Protein AF-A0A061QJ86-F1 (afdb_monomer)

Radius of gyration: 47.18 Å; Cα contacts (8 Å, |Δi|>4): 18; chains: 1; bounding box: 108×108×137 Å

Structure (mmCIF, N/CA/C/O backbone):
data_AF-A0A061QJ86-F1
#
_entry.id   AF-A0A061QJ86-F1
#
loop_
_atom_site.group_PDB
_atom_site.id
_atom_site.type_symbol
_atom_site.label_atom_id
_atom_site.label_alt_id
_atom_site.label_comp_id
_atom_site.label_asym_id
_atom_site.label_entity_id
_atom_site.label_seq_id
_atom_site.pdbx_PDB_ins_code
_atom_site.Cartn_x
_atom_site.Cartn_y
_atom_site.Cartn_z
_atom_site.occupancy
_atom_site.B_iso_or_equiv
_atom_site.auth_seq_id
_atom_site.auth_comp_id
_atom_site.auth_asym_id
_atom_site.auth_atom_id
_atom_site.pdbx_PDB_model_num
ATOM 1 N N . MET A 1 1 ? 2.448 84.194 -83.079 1.00 37.06 1 MET A N 1
ATOM 2 C CA . MET A 1 1 ? 1.578 83.258 -83.815 1.00 37.06 1 MET A CA 1
ATOM 3 C C . MET A 1 1 ? 1.872 81.895 -83.234 1.00 37.06 1 MET A C 1
ATOM 5 O O . MET A 1 1 ? 3.039 81.557 -83.161 1.00 37.06 1 MET A O 1
ATOM 9 N N . GLU A 1 2 ? 0.964 81.091 -82.730 1.00 41.31 2 GLU A N 1
ATOM 10 C CA . GLU A 1 2 ? -0.441 81.197 -82.358 1.00 41.31 2 GLU A CA 1
ATOM 11 C C . GLU A 1 2 ? -0.631 79.982 -81.444 1.00 41.31 2 GLU A C 1
ATOM 13 O O . GLU A 1 2 ? -0.002 78.945 -81.664 1.00 41.31 2 GLU A O 1
ATOM 18 N N . GLY A 1 3 ? -1.413 80.125 -80.378 1.00 38.84 3 GLY A N 1
ATOM 19 C CA . GLY A 1 3 ? -1.740 78.985 -79.534 1.00 38.84 3 GLY A CA 1
ATOM 20 C C . GLY A 1 3 ? -2.566 77.964 -80.309 1.00 38.84 3 GLY A C 1
ATOM 21 O O . GLY A 1 3 ? -3.407 78.336 -81.119 1.00 38.84 3 GLY A O 1
ATOM 22 N N . THR A 1 4 ? -2.355 76.686 -80.016 1.00 44.81 4 THR A N 1
ATOM 23 C CA . THR A 1 4 ? -3.389 75.661 -80.167 1.00 44.81 4 THR A CA 1
ATOM 24 C C . THR A 1 4 ? -3.323 74.726 -78.966 1.00 44.81 4 THR A C 1
ATOM 26 O O . THR A 1 4 ? -2.279 74.167 -78.632 1.00 44.81 4 THR A O 1
ATOM 29 N N . GLU A 1 5 ? -4.454 74.659 -78.271 1.00 49.50 5 GLU A N 1
ATOM 30 C CA . GLU A 1 5 ? -4.795 73.670 -77.260 1.00 49.50 5 GLU A CA 1
ATOM 31 C C . GLU A 1 5 ? -4.846 72.277 -77.887 1.00 49.50 5 GLU A C 1
ATOM 33 O O . GLU A 1 5 ? -5.547 72.091 -78.876 1.00 49.50 5 GLU A O 1
ATOM 38 N N . GLU A 1 6 ? -4.246 71.276 -77.244 1.00 50.06 6 GLU A N 1
ATOM 39 C CA . GLU A 1 6 ? -4.743 69.899 -77.329 1.00 50.06 6 GLU A CA 1
ATOM 40 C C . GLU A 1 6 ? -4.696 69.227 -75.948 1.00 50.06 6 GLU A C 1
ATOM 42 O O . GLU A 1 6 ? -3.678 68.724 -75.483 1.00 50.06 6 GLU A O 1
ATOM 47 N N . GLN A 1 7 ? -5.852 69.313 -75.289 1.00 45.84 7 GLN A N 1
ATOM 48 C CA . GLN A 1 7 ? -6.601 68.238 -74.629 1.00 45.84 7 GLN A CA 1
ATOM 49 C C . GLN A 1 7 ? -5.876 67.266 -73.676 1.00 45.84 7 GLN A C 1
ATOM 51 O O . GLN A 1 7 ? -5.072 66.412 -74.049 1.00 45.84 7 GLN A O 1
ATOM 56 N N . GLU A 1 8 ? -6.339 67.318 -72.424 1.00 49.91 8 GLU A N 1
ATOM 57 C CA . GLU A 1 8 ? -6.143 66.334 -71.364 1.00 49.91 8 GLU A CA 1
ATOM 58 C C . GLU A 1 8 ? -6.444 64.886 -71.787 1.00 49.91 8 GLU A C 1
ATOM 60 O O . GLU A 1 8 ? -7.494 64.572 -72.352 1.00 49.91 8 GLU A O 1
ATOM 65 N N . LYS A 1 9 ? -5.598 63.961 -71.321 1.00 44.72 9 LYS A N 1
ATOM 66 C CA . LYS A 1 9 ? -6.036 62.623 -70.900 1.00 44.72 9 LYS A CA 1
ATOM 67 C C . LYS A 1 9 ? -5.440 62.317 -69.521 1.00 44.72 9 LYS A C 1
ATOM 69 O O . LYS A 1 9 ? -4.215 62.313 -69.391 1.00 44.72 9 LYS A O 1
ATOM 74 N N . PRO A 1 10 ? -6.251 62.040 -68.484 1.00 45.41 10 PRO A N 1
ATOM 75 C CA . PRO A 1 10 ? -5.722 61.687 -67.174 1.00 45.41 10 PRO A CA 1
ATOM 76 C C . PRO A 1 10 ? -5.115 60.278 -67.204 1.00 45.41 10 PRO A C 1
ATOM 78 O O . PRO A 1 10 ? -5.769 59.295 -67.552 1.00 45.41 10 PRO A O 1
ATOM 81 N N . VAL A 1 11 ? -3.844 60.173 -66.813 1.00 54.53 11 VAL A N 1
ATOM 82 C CA . VAL A 1 11 ? -3.146 58.895 -66.621 1.00 54.53 11 VAL A CA 1
ATOM 83 C C . VAL A 1 11 ? -3.777 58.158 -65.429 1.00 54.53 11 VAL A C 1
ATOM 85 O O . VAL A 1 11 ? -3.861 58.737 -64.340 1.00 54.53 11 VAL A O 1
ATOM 88 N N . PRO A 1 12 ? -4.200 56.886 -65.564 1.00 45.22 12 PRO A N 1
ATOM 89 C CA . PRO A 1 12 ? -4.768 56.148 -64.446 1.00 45.22 12 PRO A CA 1
ATOM 90 C C . PRO A 1 12 ? -3.675 55.858 -63.413 1.00 45.22 12 PRO A C 1
ATOM 92 O O . PRO A 1 12 ? -2.712 55.130 -63.670 1.00 45.22 12 PRO A O 1
ATOM 95 N N . ARG A 1 13 ? -3.827 56.422 -62.211 1.00 53.94 13 ARG A N 1
ATOM 96 C CA . ARG A 1 13 ? -3.002 56.058 -61.056 1.00 53.94 13 ARG A CA 1
ATOM 97 C C . ARG A 1 13 ? -3.297 54.597 -60.725 1.00 53.94 13 ARG A C 1
ATOM 99 O O . ARG A 1 13 ? -4.396 54.275 -60.285 1.00 53.94 13 ARG A O 1
ATOM 106 N N . LYS A 1 14 ? -2.320 53.714 -60.949 1.00 51.59 14 LYS A N 1
ATOM 107 C CA . LYS A 1 14 ? -2.370 52.317 -60.503 1.00 51.59 14 LYS A CA 1
ATOM 108 C C . LYS A 1 14 ? -2.585 52.326 -58.989 1.00 51.59 14 LYS A C 1
ATOM 110 O O . LYS A 1 14 ? -1.690 52.720 -58.240 1.00 51.59 14 LYS A O 1
ATOM 115 N N . SER A 1 15 ? -3.782 51.960 -58.542 1.00 54.66 15 SER A N 1
ATOM 116 C CA . SER A 1 15 ? -4.071 51.783 -57.126 1.00 54.66 15 SER A CA 1
ATOM 117 C C . SER A 1 15 ? -3.162 50.678 -56.592 1.00 54.66 15 SER A C 1
ATOM 119 O O . SER A 1 15 ? -3.082 49.584 -57.153 1.00 54.66 15 SER A O 1
ATOM 121 N N . LYS A 1 16 ? -2.420 50.978 -55.521 1.00 56.19 16 LY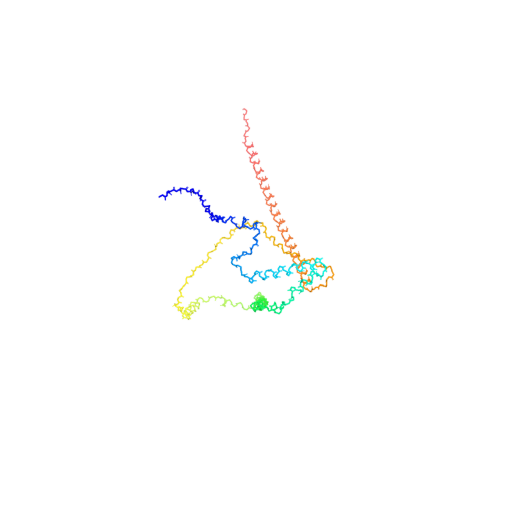S A N 1
ATOM 122 C CA . LYS A 1 16 ? -1.719 49.945 -54.752 1.00 56.19 16 LYS A CA 1
AT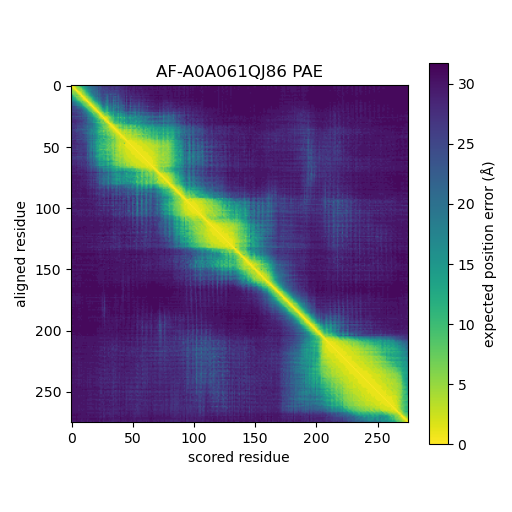OM 123 C C . LYS A 1 16 ? -2.777 48.924 -54.312 1.00 56.19 16 LYS A C 1
ATOM 125 O O . LYS A 1 16 ? -3.854 49.360 -53.893 1.00 56.19 16 LYS A O 1
ATOM 130 N N . PRO A 1 17 ? -2.527 47.606 -54.406 1.00 51.19 17 PRO A N 1
ATOM 131 C CA . PRO A 1 17 ? -3.480 46.643 -53.885 1.00 51.19 17 PRO A CA 1
ATOM 132 C C . PRO A 1 17 ? -3.655 46.938 -52.396 1.00 51.19 17 PRO A C 1
ATOM 134 O O . PRO A 1 17 ? -2.676 46.972 -51.651 1.00 51.19 17 PRO A O 1
ATOM 137 N N . LEU A 1 18 ? -4.896 47.213 -51.992 1.00 50.28 18 LEU A N 1
ATOM 138 C CA . LEU A 1 18 ? -5.286 47.280 -50.592 1.00 50.28 18 LEU A CA 1
ATOM 139 C C . LEU A 1 18 ? -4.946 45.917 -49.992 1.00 50.28 18 LEU A C 1
ATOM 141 O O . LEU A 1 18 ? -5.670 44.942 -50.205 1.00 50.28 18 LEU A O 1
ATOM 145 N N . VAL A 1 19 ? -3.809 45.836 -49.302 1.00 55.09 19 VAL A N 1
ATOM 146 C CA . VAL A 1 19 ? -3.512 44.727 -48.406 1.00 55.09 19 VAL A CA 1
ATOM 147 C C . VAL A 1 19 ? -4.583 44.825 -47.335 1.00 55.09 19 VAL A C 1
ATOM 149 O O . VAL A 1 19 ? -4.509 45.652 -46.435 1.00 55.09 19 VAL A O 1
ATOM 152 N N . ARG A 1 20 ? -5.657 44.055 -47.511 1.00 54.66 20 ARG A N 1
ATOM 153 C CA . ARG A 1 20 ? -6.614 43.820 -46.443 1.00 54.66 20 ARG A CA 1
ATOM 154 C C . ARG A 1 20 ? -5.836 43.051 -45.390 1.00 54.66 20 ARG A C 1
ATOM 156 O O . ARG A 1 20 ? -5.603 41.854 -45.552 1.00 54.66 20 ARG A O 1
ATOM 163 N N . GLU A 1 21 ? -5.384 43.758 -44.365 1.00 55.50 21 GLU A N 1
ATOM 164 C CA . GLU A 1 21 ? -5.024 43.166 -43.086 1.00 55.50 21 GLU A CA 1
ATOM 165 C C . GLU A 1 21 ? -6.312 42.550 -42.542 1.00 55.50 21 GLU A C 1
ATOM 167 O O . GLU A 1 21 ? -7.105 43.185 -41.858 1.00 55.50 21 GLU A O 1
ATOM 172 N N . ALA A 1 22 ? -6.607 41.336 -43.004 1.00 59.00 22 ALA A N 1
ATOM 173 C CA . ALA A 1 22 ? -7.690 40.549 -42.464 1.00 59.00 22 ALA A CA 1
ATOM 174 C C . ALA A 1 22 ? -7.282 40.223 -41.031 1.00 59.00 22 ALA A C 1
ATOM 176 O O . ALA A 1 22 ? -6.386 39.402 -40.813 1.00 59.00 22 ALA A O 1
ATOM 177 N N . GLU A 1 23 ? -7.904 40.925 -40.085 1.00 62.34 23 GLU A N 1
ATOM 178 C CA . GLU A 1 23 ? -7.850 40.627 -38.660 1.00 62.34 23 GLU A CA 1
ATOM 179 C C . GLU A 1 23 ? -7.938 39.113 -38.481 1.00 62.34 23 GLU A C 1
ATOM 181 O O . GLU A 1 23 ? -8.774 38.438 -39.096 1.00 62.34 23 GLU A O 1
ATOM 186 N N . SER A 1 24 ? -6.992 38.545 -37.736 1.00 64.44 24 SER A N 1
ATOM 187 C CA . SER A 1 24 ? -6.855 37.102 -37.701 1.00 64.44 24 SER A CA 1
ATOM 188 C C . SER A 1 24 ? -8.068 36.475 -37.021 1.00 64.44 24 SER A C 1
ATOM 190 O O . SER A 1 24 ? -8.164 36.519 -35.798 1.00 64.44 24 SER A O 1
ATOM 192 N N . LEU A 1 25 ? -8.980 35.884 -37.803 1.00 62.88 25 LEU A N 1
ATOM 193 C CA . LEU A 1 25 ? -10.208 35.212 -37.345 1.00 62.88 25 LEU A CA 1
ATOM 194 C C . LEU A 1 25 ? -9.934 33.887 -36.593 1.00 62.88 25 LEU A C 1
ATOM 196 O O . LEU A 1 25 ? -10.583 32.869 -36.821 1.00 62.88 25 LEU A O 1
ATOM 200 N N . GLY A 1 26 ? -8.955 33.888 -35.691 1.00 66.44 26 GLY A N 1
ATOM 201 C CA . GLY A 1 26 ? -8.574 32.752 -34.861 1.00 66.44 26 GLY A CA 1
ATOM 202 C C . GLY A 1 26 ? -7.980 31.567 -35.631 1.00 66.44 26 GLY A C 1
ATOM 203 O O . GLY A 1 26 ? -8.034 31.460 -36.858 1.00 66.44 26 GLY A O 1
ATOM 204 N N . TRP A 1 27 ? -7.411 30.629 -34.872 1.00 64.25 27 TRP A N 1
ATOM 205 C CA . TRP A 1 27 ? -6.797 29.407 -35.403 1.00 64.25 27 TRP A CA 1
ATOM 206 C C . TRP A 1 27 ? -7.790 28.548 -36.202 1.00 64.25 27 TRP A C 1
ATOM 208 O O . TRP A 1 27 ? -7.430 27.946 -37.213 1.00 64.25 27 TRP A O 1
ATOM 218 N N . LEU A 1 28 ? -9.056 28.510 -35.780 1.00 58.09 28 LEU A N 1
ATOM 219 C CA . LEU A 1 28 ? -10.087 27.661 -36.382 1.00 58.09 28 LEU A CA 1
ATOM 220 C C . LEU A 1 28 ? -10.540 28.145 -37.769 1.00 58.09 28 LEU A C 1
ATOM 222 O O . LEU A 1 28 ? -10.767 27.310 -38.639 1.00 58.09 28 LEU A O 1
ATOM 226 N N . ALA A 1 29 ? -10.620 29.458 -38.020 1.00 65.00 29 ALA A N 1
ATOM 227 C CA . ALA A 1 29 ? -11.052 29.958 -39.330 1.00 65.00 29 ALA A CA 1
ATOM 228 C C . ALA A 1 29 ? -9.896 30.080 -40.337 1.00 65.00 29 ALA A C 1
ATOM 230 O O . ALA A 1 29 ? -10.110 29.953 -41.541 1.00 65.00 29 ALA A O 1
ATOM 231 N N . GLN A 1 30 ? -8.661 30.297 -39.868 1.00 62.81 30 GLN A N 1
ATOM 232 C CA . GLN A 1 30 ? -7.497 30.426 -40.754 1.00 62.81 30 GLN A CA 1
ATOM 233 C C . GLN A 1 30 ? -6.876 29.089 -41.177 1.00 62.81 30 GLN A C 1
ATOM 235 O O . GLN A 1 30 ? -6.225 29.033 -42.219 1.00 62.81 30 GLN A O 1
ATOM 240 N N . SER A 1 31 ? -7.054 28.018 -40.397 1.00 64.56 31 SER A N 1
ATOM 241 C CA . SER A 1 31 ? -6.459 26.703 -40.689 1.00 64.56 31 SER A CA 1
ATOM 242 C C . SER A 1 31 ? -7.243 25.867 -41.706 1.00 64.56 31 SER A C 1
ATOM 244 O O . SER A 1 31 ? -6.681 24.934 -42.277 1.00 64.56 31 SER A O 1
ATOM 246 N N . ALA A 1 32 ? -8.506 26.211 -41.987 1.00 66.94 32 ALA A N 1
ATOM 247 C CA . ALA A 1 32 ? -9.354 25.464 -42.920 1.00 66.94 32 ALA A CA 1
ATOM 248 C C . ALA A 1 32 ? -8.859 25.520 -44.380 1.00 66.94 32 ALA A C 1
ATOM 250 O O . ALA A 1 32 ? -9.127 24.610 -45.163 1.00 66.94 32 ALA A O 1
ATOM 251 N N . VAL A 1 33 ? -8.110 26.563 -44.757 1.00 73.75 33 VAL A N 1
ATOM 252 C CA . VAL A 1 33 ? -7.499 26.684 -46.087 1.00 73.75 33 VAL A CA 1
ATOM 253 C C . VAL A 1 33 ? -6.012 26.379 -45.974 1.00 73.75 33 VAL A C 1
ATOM 255 O O . VAL A 1 33 ? -5.239 27.183 -45.452 1.00 73.75 33 VAL A O 1
ATOM 258 N N . GLN A 1 34 ? -5.601 25.220 -46.492 1.00 76.19 34 GLN A N 1
ATOM 259 C CA . GLN A 1 34 ? -4.204 24.799 -46.444 1.00 76.19 34 GLN A CA 1
ATOM 260 C C . GLN A 1 34 ? -3.304 25.856 -47.112 1.00 76.19 34 GLN A C 1
ATOM 262 O O . GLN A 1 34 ? -3.502 26.196 -48.287 1.00 76.19 34 GLN A O 1
ATOM 267 N N . PRO A 1 35 ? -2.294 26.389 -46.404 1.00 72.56 35 PRO A N 1
ATOM 268 C CA . PRO A 1 35 ? -1.410 27.384 -46.981 1.00 72.56 35 PRO A CA 1
ATOM 269 C C . PRO A 1 35 ? -0.588 26.747 -48.108 1.00 72.56 35 PRO A C 1
ATOM 271 O O . PRO A 1 35 ? 0.121 25.764 -47.907 1.00 72.56 35 PRO A O 1
ATOM 274 N N . LYS A 1 36 ? -0.651 27.333 -49.311 1.00 78.88 36 LYS A N 1
ATOM 275 C CA . LYS A 1 36 ? 0.102 26.853 -50.488 1.00 78.88 36 LYS A CA 1
ATOM 276 C C . LYS A 1 36 ? 1.623 26.981 -50.329 1.00 78.88 36 LYS A C 1
ATOM 278 O O . LYS A 1 36 ? 2.373 26.315 -51.032 1.00 78.88 36 LYS A O 1
ATOM 283 N N . LYS A 1 37 ? 2.083 27.866 -49.439 1.00 82.19 37 LYS A N 1
ATOM 284 C CA . LYS A 1 37 ? 3.499 28.087 -49.115 1.00 82.19 37 LYS A CA 1
ATOM 285 C C . LYS A 1 37 ? 3.739 27.735 -47.652 1.00 82.19 37 LYS A C 1
ATOM 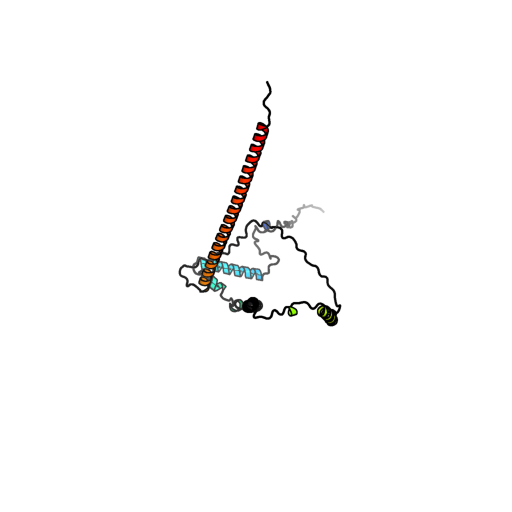287 O O . LYS A 1 37 ? 2.886 28.011 -46.811 1.00 82.19 37 LYS A O 1
ATOM 292 N N . ARG A 1 38 ? 4.909 27.162 -47.350 1.00 78.75 38 ARG A N 1
ATOM 293 C CA . ARG A 1 38 ? 5.311 26.831 -45.978 1.00 78.75 38 ARG A CA 1
ATOM 294 C C . ARG A 1 38 ? 5.333 28.108 -45.136 1.00 78.75 38 ARG A C 1
ATOM 296 O O . ARG A 1 38 ? 6.068 29.037 -45.456 1.00 78.75 38 ARG A O 1
ATOM 303 N N . ARG A 1 39 ? 4.528 28.130 -44.076 1.00 80.31 39 ARG A N 1
ATOM 304 C CA . ARG A 1 39 ? 4.605 29.131 -43.012 1.00 80.31 39 ARG A CA 1
ATOM 305 C C . ARG A 1 39 ? 5.443 28.557 -41.881 1.00 80.31 39 ARG A C 1
ATOM 307 O O . ARG A 1 39 ? 5.306 27.378 -41.556 1.00 80.31 39 ARG A O 1
ATOM 314 N N . GLU A 1 40 ? 6.347 29.367 -41.352 1.00 82.56 40 GLU A N 1
ATOM 315 C CA . GLU A 1 40 ? 7.074 29.020 -40.137 1.00 82.56 40 GLU A CA 1
ATOM 316 C C . GLU A 1 40 ? 6.096 29.077 -38.969 1.00 82.56 40 GLU A C 1
ATOM 318 O O . GLU A 1 40 ? 5.240 29.960 -38.909 1.00 82.56 40 GLU A O 1
ATOM 323 N N . ILE A 1 41 ? 6.160 28.062 -38.116 1.00 82.94 41 ILE A N 1
ATOM 324 C CA . ILE A 1 41 ? 5.294 27.943 -36.951 1.00 82.94 41 ILE A CA 1
ATOM 325 C C . ILE A 1 41 ? 6.124 28.436 -35.779 1.00 82.94 41 ILE A C 1
ATOM 327 O O . ILE A 1 41 ? 7.218 27.917 -35.545 1.00 82.94 41 ILE A O 1
ATOM 331 N N . ASP A 1 42 ? 5.615 29.446 -35.083 1.00 8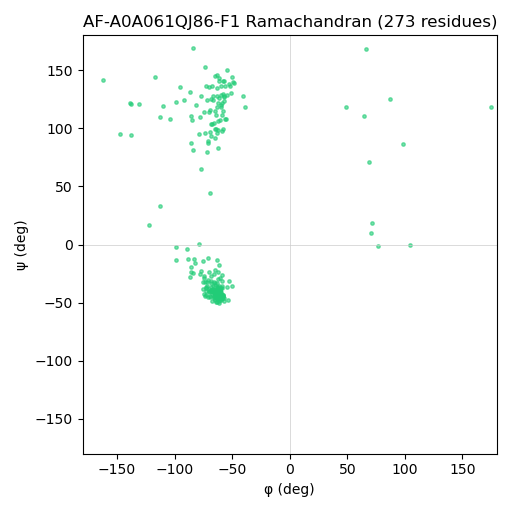4.31 42 ASP A N 1
ATOM 332 C CA . ASP A 1 42 ? 6.297 30.000 -33.922 1.00 84.31 42 ASP A CA 1
ATOM 333 C C . ASP A 1 42 ? 6.498 28.913 -32.852 1.00 84.31 42 ASP A C 1
ATOM 335 O O . ASP A 1 42 ? 5.625 28.073 -32.625 1.00 84.31 42 ASP A O 1
ATOM 339 N N . GLY A 1 43 ? 7.690 28.873 -32.260 1.00 85.38 43 GLY A N 1
ATOM 340 C CA . GLY A 1 43 ? 8.091 27.843 -31.296 1.00 85.38 43 GLY A CA 1
ATOM 341 C C . GLY A 1 43 ? 8.464 26.465 -31.870 1.00 85.38 43 GLY A C 1
ATOM 342 O O . GLY A 1 43 ? 8.866 25.596 -31.097 1.00 85.38 43 GLY A O 1
ATOM 343 N N . VAL A 1 44 ? 8.397 26.232 -33.191 1.00 87.50 44 VAL A N 1
ATOM 344 C CA . VAL A 1 44 ? 8.801 24.947 -33.800 1.00 87.50 44 VAL A CA 1
ATOM 345 C C . VAL A 1 44 ? 10.087 25.099 -34.612 1.00 87.50 44 VAL A C 1
ATOM 347 O O . VAL A 1 44 ? 10.140 25.812 -35.614 1.00 87.50 44 VAL A O 1
ATOM 350 N N . SER A 1 45 ? 11.134 24.369 -34.221 1.00 91.69 45 SER A N 1
ATOM 351 C CA . SER A 1 45 ? 12.412 24.378 -34.939 1.00 91.69 45 SER A CA 1
ATOM 352 C C . SER A 1 45 ? 12.341 23.617 -36.270 1.00 91.69 45 SER A C 1
ATOM 354 O O . SER A 1 45 ? 11.577 22.664 -36.445 1.00 91.69 45 SER A O 1
ATOM 356 N N . VAL A 1 46 ? 13.190 24.002 -37.227 1.00 88.69 46 VAL A N 1
ATOM 357 C CA . VAL A 1 46 ? 13.298 23.310 -38.525 1.00 88.69 46 VAL A CA 1
ATOM 358 C C . VAL A 1 46 ? 13.687 21.838 -38.342 1.00 88.69 46 VAL A C 1
ATOM 360 O O . VAL A 1 46 ? 13.135 20.981 -39.031 1.00 88.69 46 VAL A O 1
ATOM 363 N N . ASN A 1 47 ? 14.558 21.535 -37.375 1.00 90.62 47 ASN A N 1
ATOM 364 C CA . ASN A 1 47 ? 14.973 20.167 -37.058 1.00 90.62 47 ASN A CA 1
ATOM 365 C C . ASN A 1 47 ? 13.799 19.332 -36.536 1.00 90.62 47 ASN A C 1
ATOM 367 O O . ASN A 1 47 ? 13.578 18.234 -37.030 1.00 90.62 47 ASN A O 1
ATOM 371 N N . SER A 1 48 ? 12.976 19.891 -35.642 1.00 91.75 48 SER A N 1
ATOM 372 C CA . SER A 1 48 ? 11.771 19.215 -35.144 1.00 91.75 48 SER A CA 1
ATOM 373 C C . SER A 1 48 ? 10.795 18.866 -36.277 1.00 91.75 48 SER A C 1
ATOM 375 O O . SER A 1 48 ? 10.219 17.779 -36.299 1.00 91.75 48 SER A O 1
ATOM 377 N N . ILE A 1 49 ? 10.667 19.737 -37.285 1.00 89.81 49 ILE A N 1
ATOM 378 C CA . ILE A 1 49 ? 9.835 19.474 -38.471 1.00 89.81 49 ILE A CA 1
ATOM 379 C C . ILE A 1 49 ? 10.423 18.349 -39.331 1.00 89.81 49 ILE A C 1
ATOM 381 O O . ILE A 1 49 ? 9.672 17.547 -39.890 1.00 89.81 49 ILE A O 1
ATOM 385 N N . VAL A 1 50 ? 11.748 18.289 -39.477 1.00 93.50 50 VAL A N 1
ATOM 386 C CA . VAL A 1 50 ? 12.427 17.209 -40.209 1.00 93.50 50 VAL A CA 1
ATOM 387 C C . VAL A 1 50 ? 12.282 15.880 -39.465 1.00 93.50 50 VAL A C 1
ATOM 389 O O . VAL A 1 50 ? 11.939 14.881 -40.096 1.00 93.50 50 VAL A O 1
ATOM 392 N N . ASP A 1 51 ? 12.434 15.876 -38.143 1.00 93.50 51 ASP A N 1
ATOM 393 C CA . ASP A 1 51 ? 12.256 14.688 -37.305 1.00 93.50 51 ASP A CA 1
ATOM 394 C C . ASP A 1 51 ? 10.820 14.164 -37.369 1.00 93.50 51 ASP A C 1
ATOM 396 O O . ASP A 1 51 ? 10.600 12.966 -37.556 1.00 93.50 51 ASP A O 1
ATOM 400 N N . LEU A 1 52 ? 9.830 15.059 -37.309 1.00 92.62 52 LEU A N 1
ATOM 401 C CA . LEU A 1 52 ? 8.421 14.701 -37.454 1.00 92.62 52 LEU A CA 1
ATOM 402 C C . LEU A 1 52 ? 8.137 14.100 -38.837 1.00 92.62 52 LEU A C 1
ATOM 404 O O . LEU A 1 52 ? 7.453 13.084 -38.947 1.00 92.62 52 LEU A O 1
ATOM 408 N N . LYS A 1 53 ? 8.695 14.689 -39.903 1.00 92.88 53 LYS A N 1
ATOM 409 C CA . LYS A 1 53 ? 8.597 14.121 -41.255 1.00 92.88 53 LYS A CA 1
ATOM 410 C C . LYS A 1 53 ? 9.234 12.739 -41.318 1.00 92.88 53 LYS A C 1
ATOM 412 O O . LYS A 1 53 ? 8.641 11.839 -41.899 1.00 92.88 53 LYS A O 1
ATOM 417 N N . ALA A 1 54 ? 10.402 12.551 -40.710 1.00 94.12 54 ALA A N 1
ATOM 418 C CA . ALA A 1 54 ? 11.061 11.253 -40.664 1.00 94.12 54 ALA A CA 1
ATOM 419 C C . ALA A 1 54 ? 10.207 10.217 -39.918 1.00 94.12 54 ALA A C 1
ATOM 421 O O . ALA A 1 54 ? 10.071 9.090 -40.387 1.00 94.12 54 ALA A O 1
ATOM 422 N N . GLN A 1 55 ? 9.582 10.592 -38.798 1.00 91.62 55 GLN A N 1
ATOM 423 C CA . GLN A 1 55 ? 8.642 9.726 -38.084 1.00 91.62 55 GLN A CA 1
ATOM 424 C C . GLN A 1 55 ? 7.413 9.392 -38.935 1.00 91.62 55 GLN A C 1
ATOM 426 O O . GLN A 1 55 ? 7.039 8.226 -39.010 1.00 91.62 55 GLN A O 1
ATOM 431 N N . LEU A 1 56 ? 6.833 10.373 -39.627 1.00 94.44 56 LEU A N 1
ATOM 432 C CA . LEU A 1 56 ? 5.681 10.176 -40.506 1.00 94.44 56 LEU A CA 1
ATOM 433 C C . LEU A 1 56 ? 6.008 9.265 -41.697 1.00 94.44 56 LEU A C 1
ATOM 435 O O . LEU A 1 56 ? 5.230 8.373 -42.018 1.00 94.44 56 LEU A O 1
ATOM 439 N N . TYR A 1 57 ? 7.176 9.424 -42.321 1.00 93.44 57 TYR A N 1
ATOM 440 C CA . TYR A 1 57 ? 7.625 8.499 -43.364 1.00 93.44 57 TYR A CA 1
ATOM 441 C C . TYR A 1 57 ? 7.839 7.090 -42.809 1.00 93.44 57 TYR A C 1
ATOM 443 O O . TYR A 1 57 ? 7.400 6.123 -43.421 1.00 93.44 57 TYR A O 1
ATOM 451 N N . ARG A 1 58 ? 8.444 6.951 -41.621 1.00 89.56 58 ARG A N 1
ATOM 452 C CA . ARG A 1 58 ? 8.598 5.641 -40.966 1.00 89.56 58 ARG A CA 1
ATOM 453 C C . ARG A 1 58 ? 7.247 4.979 -40.696 1.00 89.56 58 ARG A C 1
ATOM 455 O O . ARG A 1 58 ? 7.122 3.782 -40.929 1.00 89.56 58 ARG A O 1
ATOM 462 N N . THR A 1 59 ? 6.249 5.719 -40.211 1.00 89.38 59 THR A N 1
ATOM 463 C CA . THR A 1 59 ? 4.916 5.159 -39.934 1.00 89.38 59 THR A CA 1
ATOM 464 C C . THR A 1 59 ? 4.170 4.802 -41.214 1.00 89.38 59 THR A C 1
ATOM 466 O O . THR A 1 59 ? 3.549 3.743 -41.259 1.00 89.38 59 THR A O 1
ATOM 469 N N . GLN A 1 60 ? 4.266 5.624 -42.263 1.00 91.19 60 GLN A N 1
ATOM 470 C CA . GLN A 1 60 ? 3.682 5.326 -43.573 1.00 91.19 60 GLN A CA 1
ATOM 471 C C . GLN A 1 60 ? 4.312 4.086 -44.204 1.00 91.19 60 GLN A C 1
ATOM 473 O O . GLN A 1 60 ? 3.586 3.173 -44.578 1.00 91.19 60 GLN A O 1
ATOM 478 N N . GLU A 1 61 ? 5.641 4.002 -44.257 1.00 87.06 61 GLU A N 1
ATOM 479 C CA . GLU A 1 61 ? 6.343 2.825 -44.779 1.00 87.06 61 GLU A CA 1
ATOM 480 C C . GLU A 1 61 ? 5.997 1.565 -43.976 1.00 87.06 61 GLU A C 1
ATOM 482 O O . GLU A 1 61 ? 5.694 0.525 -44.552 1.00 87.06 61 GLU A O 1
ATOM 487 N N . GLN A 1 62 ? 5.932 1.653 -42.642 1.00 83.88 62 GLN A N 1
ATOM 488 C CA . GLN A 1 62 ? 5.470 0.534 -41.813 1.00 83.88 62 GLN A CA 1
ATOM 489 C C . GLN A 1 62 ? 4.019 0.143 -42.107 1.00 83.88 62 GLN A C 1
ATOM 491 O O . GLN A 1 62 ? 3.709 -1.044 -42.105 1.00 83.88 62 GLN A O 1
ATOM 496 N N . ALA A 1 63 ? 3.127 1.103 -42.353 1.00 85.62 63 ALA A N 1
ATOM 497 C CA . ALA A 1 63 ? 1.739 0.822 -42.706 1.00 85.62 63 ALA A CA 1
ATOM 498 C C . ALA A 1 63 ? 1.619 0.160 -44.087 1.00 85.62 63 ALA A C 1
ATOM 500 O O . ALA A 1 63 ? 0.837 -0.775 -44.231 1.00 85.62 63 ALA A O 1
ATOM 501 N N . ARG A 1 64 ? 2.424 0.585 -45.072 1.00 88.06 64 ARG A N 1
ATOM 502 C CA . ARG A 1 64 ? 2.484 -0.054 -46.398 1.00 88.06 64 ARG A CA 1
ATOM 503 C C . ARG A 1 64 ? 2.996 -1.483 -46.300 1.00 88.06 64 ARG A C 1
ATOM 505 O O . ARG A 1 64 ? 2.321 -2.396 -46.746 1.00 88.06 64 ARG A O 1
ATOM 512 N N . LEU A 1 65 ? 4.106 -1.692 -45.599 1.00 83.75 65 LEU A N 1
ATOM 513 C CA . LEU A 1 65 ? 4.676 -3.024 -45.394 1.00 83.75 65 LEU A CA 1
ATOM 514 C C . LEU A 1 65 ? 3.739 -3.963 -44.610 1.00 83.75 65 LEU A C 1
ATOM 516 O O . LEU A 1 65 ? 3.759 -5.169 -44.840 1.00 83.75 65 LEU A O 1
ATOM 520 N N . ARG A 1 66 ? 2.896 -3.428 -43.711 1.00 81.56 66 ARG A N 1
ATOM 521 C CA . ARG A 1 66 ? 1.806 -4.188 -43.071 1.00 81.56 66 ARG A CA 1
ATOM 522 C C . ARG A 1 66 ? 0.691 -4.535 -44.056 1.00 81.56 66 ARG A C 1
ATOM 524 O O . ARG A 1 66 ? 0.212 -5.661 -44.035 1.00 81.56 66 ARG A O 1
ATOM 531 N N . ALA A 1 67 ? 0.265 -3.580 -44.883 1.00 84.31 67 ALA A N 1
ATOM 532 C CA . ALA A 1 67 ? -0.780 -3.796 -45.885 1.00 84.31 67 ALA A CA 1
ATOM 533 C C . ALA A 1 67 ? -0.353 -4.830 -46.940 1.00 84.31 67 ALA A C 1
ATOM 535 O O . ALA A 1 67 ? -1.161 -5.661 -47.340 1.00 84.31 67 ALA A O 1
ATOM 536 N N . ASP A 1 68 ? 0.930 -4.830 -47.306 1.00 85.19 68 ASP A N 1
ATOM 537 C CA . ASP A 1 68 ? 1.540 -5.794 -48.225 1.00 85.19 68 ASP A CA 1
ATOM 538 C C . ASP A 1 68 ? 1.846 -7.153 -47.554 1.00 85.19 68 ASP A C 1
ATOM 540 O O . ASP A 1 68 ? 2.387 -8.054 -48.192 1.00 85.19 68 ASP A O 1
ATOM 544 N N . GLY A 1 69 ? 1.525 -7.319 -46.261 1.00 78.69 69 GLY A N 1
ATOM 545 C CA . GLY A 1 69 ? 1.709 -8.566 -45.508 1.00 78.69 69 GLY A CA 1
ATOM 546 C C . GLY A 1 69 ? 3.166 -8.934 -45.203 1.00 78.69 69 GLY A C 1
ATOM 547 O O . GLY A 1 69 ? 3.432 -10.036 -44.736 1.00 78.69 69 GLY A O 1
ATOM 548 N N . MET A 1 70 ? 4.111 -8.023 -45.447 1.00 73.50 70 MET A N 1
ATOM 549 C CA . MET A 1 70 ? 5.555 -8.258 -45.310 1.00 73.50 70 MET A CA 1
ATOM 550 C C . MET A 1 70 ? 6.072 -8.098 -43.873 1.00 73.50 70 MET A C 1
ATOM 552 O O . MET A 1 70 ? 7.223 -8.429 -43.602 1.00 73.50 70 MET A O 1
ATOM 556 N N . ILE A 1 71 ? 5.267 -7.540 -42.959 1.00 70.56 71 ILE A N 1
ATOM 557 C CA . ILE A 1 71 ? 5.653 -7.281 -41.563 1.00 70.56 71 ILE A CA 1
ATOM 558 C C . ILE A 1 71 ? 4.510 -7.651 -40.617 1.00 70.56 71 ILE A C 1
ATOM 560 O O . ILE A 1 71 ? 3.433 -7.049 -40.677 1.00 70.56 71 ILE A O 1
ATOM 564 N N . GLY A 1 72 ? 4.780 -8.574 -39.690 1.00 73.81 72 GLY A N 1
ATOM 565 C CA . GLY A 1 72 ? 3.857 -8.961 -38.623 1.00 73.81 72 GLY A CA 1
ATOM 5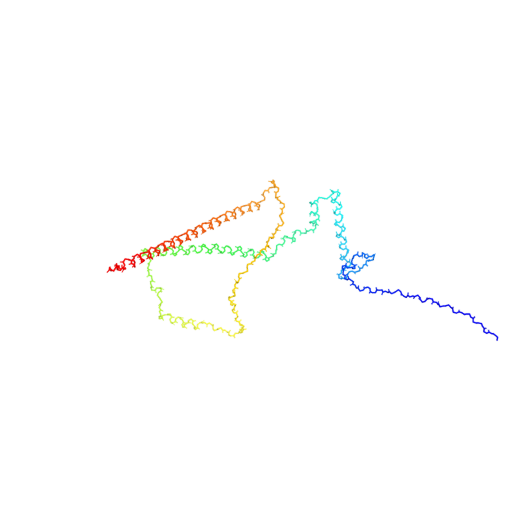66 C C . GLY A 1 72 ? 3.901 -8.036 -37.390 1.00 73.81 72 GLY A C 1
ATOM 567 O O . GLY A 1 72 ? 4.802 -7.203 -37.242 1.00 73.81 72 GLY A O 1
ATOM 568 N N . PRO A 1 73 ? 2.937 -8.163 -36.455 1.00 66.75 73 PRO A N 1
ATOM 569 C CA . PRO A 1 73 ? 2.916 -7.403 -35.198 1.00 66.75 73 PRO A CA 1
ATOM 570 C C . PRO A 1 73 ? 4.145 -7.664 -34.306 1.00 66.75 73 PRO A C 1
ATOM 572 O O . PRO A 1 73 ? 4.572 -6.762 -33.579 1.00 66.75 73 PRO A O 1
ATOM 575 N N . GLU A 1 74 ? 4.735 -8.858 -34.392 1.00 67.12 74 GLU A N 1
ATOM 576 C CA . GLU A 1 74 ? 5.933 -9.267 -33.651 1.00 67.12 74 GLU A CA 1
ATOM 577 C C . GLU A 1 74 ? 7.202 -8.562 -34.166 1.00 67.12 74 GLU A C 1
ATOM 579 O O . GLU A 1 74 ? 7.945 -7.961 -33.384 1.00 67.12 74 GLU A O 1
ATOM 584 N N . ASP A 1 75 ? 7.381 -8.489 -35.488 1.00 69.75 75 ASP A N 1
ATOM 585 C CA . ASP A 1 75 ? 8.509 -7.802 -36.133 1.00 69.75 75 ASP A CA 1
ATOM 586 C C . ASP A 1 75 ? 8.571 -6.314 -35.765 1.00 69.75 75 ASP A C 1
ATOM 588 O O . ASP A 1 75 ? 9.638 -5.712 -35.652 1.00 69.75 75 ASP A O 1
ATOM 592 N N . LEU A 1 76 ? 7.417 -5.688 -35.525 1.00 65.56 76 LEU A N 1
ATOM 593 C CA . LEU A 1 76 ? 7.324 -4.290 -35.097 1.00 65.56 76 LEU A CA 1
ATOM 594 C C . LEU A 1 76 ? 7.713 -4.094 -33.635 1.00 65.56 76 LEU A C 1
ATOM 596 O O . LEU A 1 76 ? 8.154 -3.007 -33.257 1.00 65.56 76 LEU A O 1
ATOM 600 N N . GLN A 1 77 ? 7.517 -5.102 -32.786 1.00 65.00 77 GLN A N 1
ATOM 601 C CA . GLN A 1 77 ? 8.040 -5.079 -31.423 1.00 65.00 77 GLN A CA 1
ATOM 602 C C . GLN A 1 77 ? 9.553 -5.284 -31.437 1.00 65.00 77 GLN A C 1
ATOM 604 O O . GLN A 1 77 ? 10.262 -4.528 -30.774 1.00 65.00 77 GLN A O 1
ATOM 609 N N . ALA A 1 78 ? 10.049 -6.223 -32.246 1.00 67.62 78 ALA A N 1
ATOM 610 C CA . ALA A 1 78 ? 11.476 -6.463 -32.423 1.00 67.62 78 ALA A CA 1
ATOM 611 C C . ALA A 1 78 ? 12.199 -5.218 -32.964 1.00 67.62 78 ALA A C 1
ATOM 613 O O . ALA A 1 78 ? 13.178 -4.769 -32.376 1.00 67.62 78 ALA A O 1
ATOM 614 N N . ARG A 1 79 ? 11.663 -4.566 -34.004 1.00 68.12 79 ARG A N 1
ATOM 615 C CA . ARG A 1 79 ? 12.235 -3.332 -34.580 1.00 68.12 79 ARG A CA 1
ATOM 616 C C . ARG A 1 79 ? 12.142 -2.116 -33.654 1.00 68.12 79 ARG A C 1
ATOM 618 O O . ARG A 1 79 ? 12.976 -1.227 -33.762 1.00 68.12 79 ARG A O 1
ATOM 625 N N . ARG A 1 80 ? 11.160 -2.064 -32.742 1.00 67.56 80 ARG A N 1
ATOM 626 C CA . ARG A 1 80 ? 11.081 -1.026 -31.691 1.00 67.56 80 ARG A CA 1
ATOM 627 C C . ARG A 1 80 ? 12.088 -1.248 -30.564 1.00 67.56 80 ARG A C 1
ATOM 629 O O . ARG A 1 80 ? 12.541 -0.279 -29.968 1.00 67.56 80 ARG A O 1
ATOM 636 N N . LYS A 1 81 ? 12.405 -2.508 -30.263 1.00 64.44 81 LYS A N 1
ATOM 637 C CA . LYS A 1 81 ? 13.391 -2.900 -29.247 1.00 64.44 81 LYS A CA 1
ATOM 638 C C . LYS A 1 81 ? 14.821 -2.927 -29.800 1.00 64.44 81 LYS A C 1
ATOM 640 O O . LYS A 1 81 ? 15.768 -2.857 -29.023 1.00 64.44 81 LYS A O 1
ATOM 645 N N . ALA A 1 82 ? 14.988 -3.000 -31.121 1.00 65.81 82 ALA A N 1
ATOM 646 C CA . ALA A 1 82 ? 16.283 -2.958 -31.789 1.00 65.81 82 ALA A CA 1
ATOM 647 C C . ALA A 1 82 ? 16.978 -1.611 -31.524 1.00 65.81 82 ALA A C 1
ATOM 649 O O . ALA A 1 82 ? 16.586 -0.578 -32.063 1.00 65.81 82 ALA A O 1
ATOM 650 N N . GLY A 1 83 ? 18.002 -1.638 -30.666 1.00 62.81 83 GLY A N 1
ATOM 651 C CA . GLY A 1 83 ? 18.762 -0.460 -30.235 1.00 62.81 83 GLY A CA 1
ATOM 652 C C . GLY A 1 83 ? 18.444 0.036 -28.820 1.00 62.81 83 GLY A C 1
ATOM 653 O O . GLY A 1 83 ? 19.059 1.004 -28.380 1.00 62.81 83 GLY A O 1
ATOM 654 N N . LEU A 1 84 ? 17.523 -0.608 -28.094 1.00 64.44 84 LEU A N 1
ATOM 655 C CA . LEU A 1 84 ? 17.285 -0.310 -26.683 1.00 64.44 84 LEU A CA 1
ATOM 656 C C . LEU A 1 84 ? 18.260 -1.120 -25.824 1.00 64.44 84 LEU A C 1
ATOM 658 O O . LEU A 1 84 ? 18.151 -2.342 -25.739 1.00 64.44 84 LEU A O 1
ATOM 662 N N . ASP A 1 85 ? 19.216 -0.441 -25.194 1.00 64.06 85 ASP A N 1
ATOM 663 C CA . ASP A 1 85 ? 20.159 -1.078 -24.278 1.00 64.06 85 ASP A CA 1
ATOM 664 C C . ASP A 1 85 ? 19.427 -1.529 -23.002 1.00 64.06 85 ASP A C 1
ATOM 666 O O . ASP A 1 85 ? 19.163 -0.754 -22.079 1.00 64.06 85 ASP A O 1
ATOM 670 N N . VAL A 1 86 ? 19.050 -2.808 -22.975 1.00 64.06 86 VAL A N 1
ATOM 671 C CA . VAL A 1 86 ? 18.288 -3.450 -21.890 1.00 64.06 86 VAL A CA 1
ATOM 672 C C . VAL A 1 86 ? 19.056 -3.418 -20.560 1.00 64.06 86 VAL A C 1
ATOM 674 O O . VAL A 1 86 ? 18.461 -3.547 -19.486 1.00 64.06 86 VAL A O 1
ATOM 677 N N . THR A 1 87 ? 20.373 -3.184 -20.604 1.00 65.06 87 THR A N 1
ATOM 678 C CA . THR A 1 87 ? 21.211 -3.028 -19.409 1.00 65.06 87 THR A CA 1
ATOM 679 C C . THR A 1 87 ? 20.889 -1.742 -18.642 1.00 65.06 87 THR A C 1
ATOM 681 O O . THR A 1 87 ? 20.915 -1.739 -17.411 1.00 65.06 87 THR A O 1
ATOM 684 N N . LEU A 1 88 ? 20.470 -0.673 -19.333 1.00 62.50 88 LEU A N 1
ATOM 685 C CA . LEU A 1 88 ? 20.025 0.575 -18.704 1.00 62.50 88 LEU A CA 1
ATOM 686 C C . LEU A 1 88 ? 18.672 0.419 -18.004 1.00 62.50 88 LEU A C 1
ATOM 688 O O . LEU A 1 88 ? 18.438 1.059 -16.983 1.00 62.50 88 LEU A O 1
ATOM 692 N N . LEU A 1 89 ? 17.810 -0.467 -18.511 1.00 64.62 89 LEU A N 1
ATOM 693 C CA . LEU A 1 89 ? 16.530 -0.817 -17.882 1.00 64.62 89 LEU A CA 1
ATOM 694 C C . LEU A 1 89 ? 16.700 -1.771 -16.691 1.00 64.62 89 LEU A C 1
ATOM 696 O O . LEU A 1 89 ? 15.840 -1.824 -15.817 1.00 64.62 89 LEU A O 1
ATOM 700 N N . SER A 1 90 ? 17.812 -2.508 -16.655 1.00 64.44 90 SER A N 1
ATOM 701 C CA . SER A 1 90 ? 18.148 -3.455 -15.583 1.00 64.44 90 SER A CA 1
ATOM 702 C C . SER A 1 90 ? 18.915 -2.804 -14.426 1.00 64.44 90 SER A C 1
ATOM 704 O O . SER A 1 90 ? 19.046 -3.409 -13.361 1.00 64.44 90 SER A O 1
ATOM 706 N N . ARG A 1 91 ? 19.413 -1.567 -14.594 1.00 75.56 91 ARG A N 1
ATOM 707 C CA . ARG A 1 91 ? 19.980 -0.775 -13.492 1.00 75.56 91 ARG A CA 1
ATOM 708 C C . ARG A 1 91 ? 18.863 -0.385 -12.534 1.00 75.56 91 ARG A C 1
ATOM 710 O O . ARG A 1 91 ? 18.195 0.634 -12.695 1.00 75.56 91 ARG A O 1
ATOM 717 N N . LYS A 1 92 ? 18.680 -1.208 -11.508 1.00 75.19 92 LYS A N 1
ATOM 718 C CA . LYS A 1 92 ? 17.810 -0.890 -10.383 1.00 75.19 92 LYS A CA 1
ATOM 719 C C . LYS A 1 92 ? 18.317 0.365 -9.672 1.00 75.19 92 LYS A C 1
ATOM 721 O O . LYS A 1 92 ? 19.520 0.604 -9.563 1.00 75.19 92 LYS A O 1
ATOM 726 N N . ASN A 1 93 ? 17.384 1.187 -9.205 1.00 84.06 93 ASN A N 1
ATOM 727 C CA . ASN A 1 93 ? 17.711 2.402 -8.474 1.00 84.06 93 ASN A CA 1
ATOM 728 C C . ASN A 1 93 ? 18.315 2.026 -7.110 1.00 84.06 93 ASN A C 1
ATOM 730 O O . ASN A 1 93 ? 17.680 1.304 -6.343 1.00 84.06 93 ASN A O 1
ATOM 734 N N . ALA A 1 94 ? 19.512 2.528 -6.800 1.00 83.56 94 ALA A N 1
ATOM 735 C CA . ALA A 1 94 ? 20.216 2.204 -5.556 1.00 83.56 94 ALA A CA 1
ATOM 736 C C . ALA A 1 94 ? 19.364 2.474 -4.301 1.00 83.56 94 ALA A C 1
ATOM 738 O O . ALA A 1 94 ? 19.365 1.674 -3.373 1.00 83.56 94 ALA A O 1
ATOM 739 N N . GLY A 1 95 ? 18.546 3.53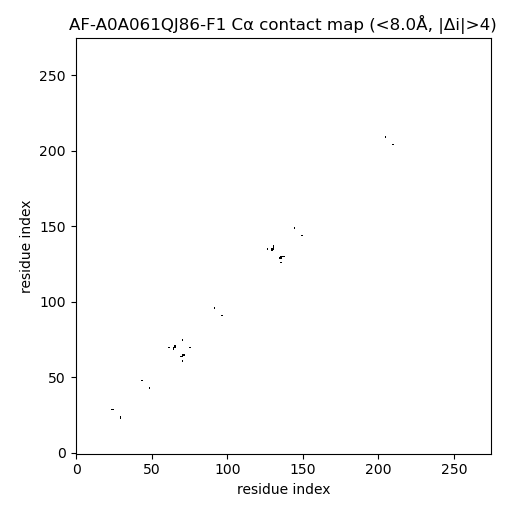4 -4.305 1.00 92.38 95 GLY A N 1
ATOM 740 C CA . GLY A 1 95 ? 17.657 3.846 -3.184 1.00 92.38 95 GLY A CA 1
ATOM 741 C C . GLY A 1 95 ? 16.490 2.864 -3.016 1.00 92.38 95 GLY A C 1
ATOM 742 O O . GLY A 1 95 ? 15.953 2.735 -1.919 1.00 92.38 95 GLY A O 1
ATOM 743 N N . VAL A 1 96 ? 16.086 2.161 -4.080 1.00 89.31 96 VAL A N 1
ATOM 744 C CA . VAL A 1 96 ? 15.079 1.087 -3.996 1.00 89.31 96 VAL A CA 1
ATOM 745 C C . VAL A 1 96 ? 15.693 -0.156 -3.357 1.00 89.31 96 VAL A C 1
ATOM 747 O O . VAL A 1 96 ? 15.078 -0.734 -2.469 1.00 89.31 96 VAL A O 1
ATOM 750 N N . GLU A 1 97 ? 16.919 -0.514 -3.741 1.00 88.25 97 GLU A N 1
ATOM 751 C CA . GLU A 1 97 ? 17.664 -1.628 -3.137 1.00 88.25 97 GLU A CA 1
ATOM 752 C C . GLU A 1 97 ? 17.978 -1.361 -1.654 1.00 88.25 97 GLU A C 1
ATOM 754 O O . GLU A 1 97 ? 17.782 -2.227 -0.804 1.00 88.25 97 GLU A O 1
ATOM 759 N N . GLU A 1 98 ? 18.368 -0.132 -1.303 1.00 91.25 98 GLU A N 1
ATOM 760 C CA . GLU A 1 98 ? 18.579 0.255 0.096 1.00 91.25 98 GLU A CA 1
ATOM 761 C C . GLU A 1 98 ? 17.305 0.180 0.940 1.00 91.25 98 GLU A C 1
ATOM 763 O O . GLU A 1 98 ? 17.380 -0.223 2.102 1.00 91.25 98 GLU A O 1
ATOM 768 N N . ARG A 1 99 ? 16.146 0.568 0.386 1.00 93.00 99 ARG A N 1
ATOM 769 C CA . ARG A 1 99 ? 14.854 0.412 1.070 1.00 93.00 99 ARG A CA 1
ATOM 770 C C . ARG A 1 99 ? 14.481 -1.058 1.221 1.00 93.00 99 ARG A C 1
ATOM 772 O O . ARG A 1 99 ? 14.235 -1.462 2.346 1.00 93.00 99 ARG A O 1
ATOM 779 N N . SER A 1 100 ? 14.571 -1.858 0.155 1.00 91.88 100 SER A N 1
ATOM 780 C CA . SER A 1 100 ? 14.292 -3.304 0.210 1.00 91.88 100 SER A CA 1
ATOM 781 C C . SER A 1 100 ? 15.116 -3.995 1.294 1.00 91.88 100 SER A C 1
ATOM 783 O O . SER A 1 100 ? 14.569 -4.689 2.144 1.00 91.88 100 SER A O 1
ATOM 785 N N . ARG A 1 101 ? 16.427 -3.722 1.347 1.00 89.88 101 ARG A N 1
ATOM 786 C CA . ARG A 1 101 ? 17.311 -4.283 2.377 1.00 89.88 101 ARG A CA 1
ATOM 787 C C . ARG A 1 101 ? 16.919 -3.839 3.789 1.00 89.88 101 ARG A C 1
ATOM 789 O O . ARG A 1 101 ? 17.078 -4.598 4.742 1.00 89.88 101 ARG A O 1
ATOM 796 N N . ARG A 1 102 ? 16.469 -2.590 3.948 1.00 91.81 102 ARG A N 1
ATOM 797 C CA . ARG A 1 102 ? 16.043 -2.052 5.247 1.00 91.81 102 ARG A CA 1
ATOM 798 C C . ARG A 1 102 ? 14.744 -2.718 5.706 1.00 91.81 102 ARG A C 1
ATOM 800 O O . ARG A 1 102 ? 14.683 -3.145 6.854 1.00 91.81 102 ARG A O 1
ATOM 807 N N . ASP A 1 103 ? 13.787 -2.874 4.799 1.00 90.31 103 ASP A N 1
ATOM 808 C CA . ASP A 1 103 ? 12.498 -3.520 5.053 1.00 90.31 103 ASP A CA 1
ATOM 809 C C . ASP A 1 103 ? 12.691 -5.009 5.401 1.00 90.31 103 ASP A C 1
ATOM 811 O O . ASP A 1 103 ? 12.130 -5.503 6.377 1.00 90.31 103 ASP A O 1
ATOM 815 N N . GLU A 1 104 ? 13.558 -5.720 4.671 1.00 89.44 104 GLU A N 1
ATOM 816 C CA . GLU A 1 104 ? 13.926 -7.115 4.960 1.00 89.44 104 GLU A CA 1
ATOM 817 C C . GLU A 1 104 ? 14.564 -7.273 6.349 1.00 89.44 104 GLU A C 1
ATOM 819 O O . GLU A 1 104 ? 14.218 -8.191 7.097 1.00 89.44 104 GLU A O 1
ATOM 824 N N . ALA A 1 105 ? 15.460 -6.357 6.730 1.00 84.62 105 ALA A N 1
ATOM 825 C CA . ALA A 1 105 ? 16.073 -6.362 8.056 1.00 84.62 105 ALA A CA 1
ATOM 826 C C . ALA A 1 105 ? 15.064 -6.033 9.173 1.00 84.62 105 ALA A C 1
ATOM 828 O O . ALA A 1 105 ? 15.176 -6.552 10.284 1.00 84.62 105 ALA A O 1
ATOM 829 N N . GLU A 1 106 ? 14.075 -5.179 8.908 1.00 83.94 106 GLU A N 1
ATOM 830 C CA . GLU A 1 106 ? 13.013 -4.855 9.864 1.00 83.94 106 GLU A CA 1
ATOM 831 C C . GLU A 1 106 ? 12.055 -6.035 10.080 1.00 83.94 106 GLU A C 1
ATOM 833 O O . GLU A 1 106 ? 11.719 -6.359 11.221 1.00 83.94 106 GLU A O 1
ATOM 838 N N . LEU A 1 107 ? 11.701 -6.748 9.008 1.00 80.06 107 LEU A N 1
ATOM 839 C CA . LEU A 1 107 ? 10.941 -7.997 9.075 1.00 80.06 107 LEU A CA 1
ATOM 840 C C . LEU A 1 107 ? 11.656 -9.053 9.931 1.00 80.06 107 LEU A C 1
ATOM 842 O O . LEU A 1 107 ? 11.023 -9.644 10.805 1.00 80.06 107 LEU A O 1
ATOM 846 N N . GLN A 1 108 ? 12.969 -9.235 9.760 1.00 74.75 108 GLN A N 1
ATOM 847 C CA . GLN A 1 108 ? 13.767 -10.154 10.590 1.00 74.75 108 GLN A CA 1
ATOM 848 C C . GLN A 1 108 ? 13.779 -9.745 12.072 1.00 74.75 108 GLN A C 1
ATOM 850 O O . GLN A 1 108 ? 13.549 -10.566 12.957 1.00 74.75 108 GLN A O 1
ATOM 855 N N . ARG A 1 109 ? 13.940 -8.450 12.367 1.00 75.44 109 ARG A N 1
ATOM 856 C CA . ARG A 1 109 ? 13.854 -7.951 13.752 1.00 75.44 109 ARG A CA 1
ATOM 857 C C . ARG A 1 109 ? 12.475 -8.163 14.365 1.00 75.44 109 ARG A C 1
ATOM 859 O O . ARG A 1 109 ? 12.367 -8.383 15.568 1.00 75.44 109 ARG A O 1
ATOM 866 N N . SER A 1 110 ? 11.414 -8.086 13.564 1.00 72.62 110 SER A N 1
ATOM 867 C CA . SER A 1 110 ? 10.054 -8.314 14.048 1.00 72.62 110 SER A CA 1
ATOM 868 C C . SER A 1 110 ? 9.833 -9.769 14.471 1.00 72.62 110 SER A C 1
ATOM 870 O O . SER A 1 110 ? 9.232 -9.998 15.521 1.00 72.62 110 SER A O 1
ATOM 872 N N . SER A 1 111 ? 10.376 -10.748 13.735 1.00 75.44 111 SER A N 1
ATOM 873 C CA . SER A 1 111 ? 10.299 -12.160 14.131 1.00 75.44 111 SER A CA 1
ATOM 874 C C . SER A 1 111 ? 11.100 -12.442 15.398 1.00 75.44 111 SER A C 1
ATOM 876 O O . SER A 1 111 ? 10.600 -13.132 16.288 1.00 75.44 111 SER A O 1
ATOM 878 N N . ASP A 1 112 ? 12.287 -11.847 15.525 1.00 79.75 112 ASP A N 1
ATOM 879 C CA . ASP A 1 112 ? 13.120 -11.992 16.722 1.00 79.75 112 ASP A CA 1
ATOM 880 C C . ASP A 1 112 ? 12.432 -11.371 17.944 1.00 79.75 112 ASP A C 1
ATOM 882 O O . ASP A 1 112 ? 12.329 -11.997 18.997 1.00 79.75 112 ASP A O 1
ATOM 886 N N . ARG A 1 113 ? 11.827 -10.188 17.781 1.00 80.50 113 ARG A N 1
ATOM 887 C CA . ARG A 1 113 ? 11.034 -9.530 18.828 1.00 80.50 113 ARG A CA 1
ATOM 888 C C . ARG A 1 113 ? 9.839 -10.373 19.267 1.00 80.50 113 ARG A C 1
ATOM 890 O O . ARG A 1 113 ? 9.513 -10.404 20.452 1.00 80.50 113 ARG A O 1
ATOM 897 N N . VAL A 1 114 ? 9.167 -11.048 18.335 1.00 85.31 114 VAL A N 1
ATOM 898 C CA . VAL A 1 114 ? 8.061 -11.962 18.655 1.00 85.31 114 VAL A CA 1
ATOM 899 C C . VAL A 1 114 ? 8.575 -13.151 19.471 1.00 85.31 114 VAL A C 1
ATOM 901 O O . VAL A 1 114 ? 7.974 -13.481 20.492 1.00 85.31 114 VAL A O 1
ATOM 904 N N . ALA A 1 115 ? 9.710 -13.744 19.092 1.00 87.50 115 ALA A N 1
ATOM 905 C CA . ALA A 1 115 ? 10.339 -14.822 19.857 1.00 87.50 115 ALA A CA 1
ATOM 906 C C . ALA A 1 115 ? 10.759 -14.372 21.270 1.00 87.50 115 ALA A C 1
ATOM 908 O O . ALA A 1 115 ? 10.499 -15.075 22.248 1.00 87.50 115 ALA A O 1
ATOM 909 N N . GLU A 1 116 ? 11.331 -13.173 21.405 1.00 89.06 116 GLU A N 1
ATOM 910 C CA . GLU A 1 116 ? 11.658 -12.569 22.702 1.00 89.06 116 GLU A CA 1
ATOM 911 C C . GLU A 1 116 ? 10.410 -12.352 23.565 1.00 89.06 116 GLU A C 1
ATOM 913 O O . GLU A 1 116 ? 10.421 -12.638 24.766 1.00 89.06 116 GLU A O 1
ATOM 918 N N . CYS A 1 117 ? 9.315 -11.891 22.956 1.00 85.56 117 CYS A N 1
ATOM 919 C CA . CYS A 1 117 ? 8.035 -11.702 23.632 1.00 85.56 117 CYS A CA 1
ATOM 920 C C . CYS A 1 117 ? 7.467 -13.034 24.141 1.00 85.56 117 CYS A C 1
ATOM 922 O O . CYS A 1 117 ? 7.036 -13.096 25.294 1.00 85.56 117 CYS A O 1
ATOM 924 N N . TYR A 1 118 ? 7.521 -14.106 23.342 1.00 93.25 118 TYR A N 1
ATOM 925 C CA . TYR A 1 118 ? 7.125 -15.449 23.782 1.00 93.25 118 TYR A CA 1
ATOM 926 C C . TYR A 1 118 ? 7.997 -15.954 24.937 1.00 93.25 118 TYR A C 1
ATOM 928 O O . TYR A 1 118 ? 7.463 -16.366 25.967 1.00 93.25 118 TYR A O 1
ATOM 936 N N . ALA A 1 119 ? 9.324 -15.831 24.836 1.00 93.19 119 ALA A N 1
ATOM 937 C CA . ALA A 1 119 ? 10.241 -16.235 25.903 1.00 93.19 119 ALA A CA 1
ATOM 938 C C . ALA A 1 119 ? 10.010 -15.447 27.208 1.00 93.19 119 ALA A C 1
ATOM 940 O O . ALA A 1 119 ? 10.074 -16.005 28.307 1.00 93.19 119 ALA A O 1
ATOM 941 N N . ALA A 1 120 ? 9.715 -14.148 27.112 1.00 93.12 120 ALA A N 1
ATOM 942 C CA . ALA A 1 120 ? 9.360 -13.329 28.266 1.00 93.12 120 ALA A CA 1
ATOM 943 C C . ALA A 1 120 ? 8.027 -13.768 28.891 1.00 93.12 120 ALA A C 1
ATOM 945 O O . ALA A 1 120 ? 7.912 -13.807 30.119 1.00 93.12 120 ALA A O 1
ATOM 946 N N . LEU A 1 121 ? 7.036 -14.125 28.068 1.00 93.62 121 LEU A N 1
ATOM 947 C CA . LEU A 1 121 ? 5.737 -14.605 28.534 1.00 93.62 121 LEU A CA 1
ATOM 948 C C . LEU A 1 121 ? 5.860 -15.949 29.263 1.00 93.62 121 LEU A C 1
ATOM 950 O O . LEU A 1 121 ? 5.278 -16.116 30.330 1.00 93.62 121 LEU A O 1
ATOM 954 N N . GLU A 1 122 ? 6.683 -16.865 28.752 1.00 93.06 122 GLU A N 1
ATOM 955 C CA . GLU A 1 122 ? 6.971 -18.144 29.409 1.00 93.06 122 GLU A CA 1
ATOM 956 C C . GLU A 1 122 ? 7.664 -17.965 30.764 1.00 93.06 122 GLU A C 1
ATOM 958 O O . GLU A 1 122 ? 7.314 -18.639 31.733 1.00 93.06 122 GLU A O 1
ATOM 963 N N . ARG A 1 123 ? 8.632 -17.042 30.866 1.00 93.00 123 ARG A N 1
ATOM 964 C CA . ARG A 1 123 ? 9.279 -16.719 32.151 1.00 93.00 123 ARG A CA 1
ATOM 965 C C . ARG A 1 123 ? 8.274 -16.167 33.157 1.00 93.00 123 ARG A C 1
ATOM 967 O O . ARG A 1 123 ? 8.288 -16.586 34.311 1.00 93.00 123 ARG A O 1
ATOM 974 N N . LYS A 1 124 ? 7.383 -15.269 32.720 1.00 92.81 124 LYS A N 1
ATOM 975 C CA . LYS A 1 124 ? 6.308 -14.734 33.568 1.00 92.81 124 LYS A CA 1
ATOM 976 C C . LYS A 1 124 ? 5.343 -15.833 34.009 1.00 92.81 124 LYS A C 1
ATOM 978 O O . LYS A 1 124 ? 5.019 -15.898 35.186 1.00 92.81 124 LYS A O 1
ATOM 983 N N . ALA A 1 125 ? 4.926 -16.716 33.102 1.00 92.19 125 ALA A N 1
ATOM 984 C CA . ALA A 1 125 ? 4.029 -17.825 33.422 1.00 92.19 125 ALA A CA 1
ATOM 985 C C . ALA A 1 125 ? 4.633 -18.770 34.473 1.00 92.19 125 ALA A C 1
ATOM 987 O O . ALA A 1 125 ? 3.965 -19.096 35.450 1.00 92.19 125 ALA A O 1
ATOM 988 N N . LYS A 1 126 ? 5.915 -19.134 34.324 1.00 90.88 126 LYS A N 1
ATOM 989 C CA . LYS A 1 126 ? 6.648 -19.944 35.312 1.00 90.88 126 LYS A CA 1
ATOM 990 C C . LYS A 1 126 ? 6.723 -19.260 36.674 1.00 90.88 126 LYS A C 1
ATOM 992 O O . LYS A 1 126 ? 6.520 -19.914 37.690 1.00 90.88 126 LYS A O 1
ATOM 997 N N . LEU A 1 127 ? 6.973 -17.951 36.693 1.00 87.75 127 LEU A N 1
ATOM 998 C CA . LEU A 1 127 ? 6.983 -17.171 37.928 1.00 87.75 127 LEU A CA 1
ATOM 999 C C . LEU A 1 127 ? 5.605 -17.197 38.604 1.00 87.75 127 LEU A C 1
ATOM 1001 O O . LEU A 1 127 ? 5.520 -17.504 39.787 1.00 87.75 127 LEU A O 1
ATOM 1005 N N . TYR A 1 128 ? 4.517 -16.974 37.861 1.00 90.62 128 TYR A N 1
ATOM 1006 C CA . TYR A 1 128 ? 3.166 -17.070 38.422 1.00 90.62 128 TYR A CA 1
ATOM 1007 C C . TYR A 1 128 ? 2.847 -18.469 38.961 1.00 90.62 128 TYR A C 1
ATOM 1009 O O . TYR A 1 128 ? 2.270 -18.578 40.039 1.00 90.62 128 TYR A O 1
ATOM 1017 N N . GLU A 1 129 ? 3.243 -19.535 38.262 1.00 89.94 129 GLU A N 1
ATOM 1018 C CA . GLU A 1 129 ? 3.055 -20.909 38.742 1.00 89.94 129 GLU A CA 1
ATOM 1019 C C . GLU A 1 129 ? 3.817 -21.162 40.055 1.00 89.94 129 GLU A C 1
ATOM 1021 O O . GLU A 1 129 ? 3.263 -21.751 40.982 1.00 89.94 129 GLU A O 1
ATOM 1026 N N . GLN A 1 130 ? 5.048 -20.656 40.172 1.00 88.25 130 GLN A N 1
ATOM 1027 C CA . GLN A 1 130 ? 5.854 -20.738 41.396 1.00 88.25 130 GLN A CA 1
ATOM 1028 C C . GLN A 1 130 ? 5.249 -19.945 42.563 1.00 88.25 130 GLN A C 1
ATOM 1030 O O . GLN A 1 130 ? 5.262 -20.434 43.694 1.00 88.25 130 GLN A O 1
ATOM 1035 N N . LEU A 1 131 ? 4.689 -18.758 42.299 1.00 84.31 131 LEU A N 1
ATOM 1036 C CA . LEU A 1 131 ? 3.987 -17.957 43.308 1.00 84.31 131 LEU A CA 1
ATOM 1037 C C . LEU A 1 131 ? 2.709 -18.660 43.784 1.00 84.31 131 LEU A C 1
ATOM 1039 O O . LEU A 1 131 ? 2.485 -18.774 44.984 1.00 84.31 131 LEU A O 1
ATOM 1043 N N . VAL A 1 132 ? 1.900 -19.198 42.863 1.00 86.00 132 VAL A N 1
ATOM 1044 C CA . VAL A 1 132 ? 0.679 -19.957 43.201 1.00 86.00 132 VAL A CA 1
ATOM 1045 C C . VAL A 1 132 ? 1.007 -21.206 44.021 1.00 86.00 132 VAL A C 1
ATOM 1047 O O . VAL A 1 132 ? 0.252 -21.578 44.917 1.00 86.00 132 VAL A O 1
ATOM 1050 N N . ARG A 1 133 ? 2.140 -21.853 43.731 1.00 88.00 133 ARG A N 1
ATOM 1051 C CA . ARG A 1 133 ? 2.627 -23.027 44.465 1.00 88.00 133 ARG A CA 1
ATOM 1052 C C . ARG A 1 133 ? 3.233 -22.681 45.831 1.00 88.00 133 ARG A C 1
ATOM 1054 O O . ARG A 1 133 ? 3.420 -23.585 46.640 1.00 88.00 133 ARG A O 1
ATOM 1061 N N . GLY A 1 134 ? 3.527 -21.404 46.090 1.00 82.12 134 GLY A N 1
ATOM 1062 C CA . GLY A 1 134 ? 4.176 -20.936 47.317 1.00 82.12 134 GLY A CA 1
ATOM 1063 C C . GLY A 1 134 ? 5.658 -21.314 47.428 1.00 82.12 134 GLY A C 1
ATOM 1064 O O . GLY A 1 134 ? 6.201 -21.318 48.527 1.00 82.12 134 GLY A O 1
ATOM 1065 N N . GLU A 1 135 ? 6.312 -21.670 46.316 1.00 78.25 135 GLU A N 1
ATOM 1066 C CA . GLU A 1 135 ? 7.749 -22.002 46.284 1.00 78.25 135 GLU A CA 1
ATOM 1067 C C . GLU A 1 135 ? 8.633 -20.758 46.113 1.00 78.25 135 GLU A C 1
ATOM 1069 O O . GLU A 1 135 ? 9.806 -20.777 46.486 1.00 78.25 135 GLU A O 1
ATOM 1074 N N . ALA A 1 136 ? 8.084 -19.676 45.554 1.00 72.44 136 ALA A N 1
ATOM 1075 C CA . ALA A 1 136 ? 8.787 -18.405 45.446 1.00 72.44 136 ALA A CA 1
ATOM 1076 C C . ALA A 1 136 ? 8.588 -17.577 46.729 1.00 72.44 136 ALA A C 1
ATOM 1078 O O . ALA A 1 136 ? 7.444 -17.419 47.160 1.00 72.44 136 ALA A O 1
ATOM 1079 N N . PRO A 1 137 ? 9.657 -17.019 47.330 1.00 67.94 137 PRO A N 1
ATOM 1080 C CA . PRO A 1 137 ? 9.506 -16.043 48.397 1.00 67.94 137 PRO A CA 1
ATOM 1081 C C . PRO A 1 137 ? 8.799 -14.815 47.823 1.00 67.94 137 PRO A C 1
ATOM 1083 O O . PRO A 1 137 ? 9.297 -14.185 46.884 1.00 67.94 137 PRO A O 1
ATOM 1086 N N . ASP A 1 138 ? 7.625 -14.503 48.363 1.00 68.81 138 ASP A N 1
ATOM 1087 C CA . ASP A 1 138 ? 6.928 -13.261 48.059 1.00 68.81 138 ASP A CA 1
ATOM 1088 C C . ASP A 1 138 ? 7.722 -12.129 48.717 1.00 68.81 138 ASP A C 1
ATOM 1090 O O . ASP A 1 138 ? 7.584 -11.844 49.905 1.00 68.81 138 ASP A O 1
ATOM 1094 N N . ASN A 1 139 ? 8.690 -11.572 47.985 1.00 68.19 139 ASN A N 1
ATOM 1095 C CA . ASN A 1 139 ? 9.523 -10.480 48.481 1.00 68.19 139 ASN A CA 1
ATOM 1096 C C . ASN A 1 139 ? 8.718 -9.172 48.411 1.00 68.19 139 ASN A C 1
ATOM 1098 O O . ASN A 1 139 ? 9.059 -8.276 47.634 1.00 68.19 139 ASN A O 1
ATOM 1102 N N . GLU A 1 140 ? 7.643 -9.088 49.198 1.00 64.00 140 GLU A N 1
ATOM 1103 C CA . GLU A 1 140 ? 6.725 -7.946 49.314 1.00 64.00 140 GLU A CA 1
ATOM 1104 C C . GLU A 1 140 ? 7.492 -6.628 49.546 1.00 64.00 140 GLU A C 1
ATOM 1106 O O . GLU A 1 140 ? 7.174 -5.598 48.950 1.00 64.00 140 GLU A O 1
ATOM 1111 N N . ASP A 1 141 ? 8.591 -6.685 50.304 1.00 67.31 141 ASP A N 1
ATOM 1112 C CA . ASP A 1 141 ? 9.476 -5.553 50.606 1.00 67.31 141 ASP A CA 1
ATOM 1113 C C . ASP A 1 141 ? 10.152 -4.935 49.370 1.00 67.31 141 ASP A C 1
ATOM 1115 O O . ASP A 1 141 ? 10.509 -3.761 49.384 1.00 67.31 141 ASP A O 1
ATOM 1119 N N . THR A 1 142 ? 10.300 -5.689 48.276 1.00 73.50 142 THR A N 1
ATOM 1120 C CA . THR A 1 142 ? 10.917 -5.195 47.026 1.00 73.50 142 THR A CA 1
ATOM 1121 C C . THR A 1 142 ? 9.961 -4.325 46.212 1.00 73.50 142 THR A C 1
ATOM 1123 O O . THR A 1 142 ? 10.398 -3.513 45.397 1.00 73.50 142 THR A O 1
ATOM 1126 N N . TYR A 1 143 ? 8.653 -4.524 46.391 1.00 69.12 143 TYR A N 1
ATOM 1127 C CA . TYR A 1 143 ? 7.605 -3.827 45.641 1.00 69.12 143 TYR A CA 1
ATOM 1128 C C . TYR A 1 143 ? 7.006 -2.654 46.422 1.00 69.12 143 TYR A C 1
ATOM 1130 O O . TYR A 1 143 ? 6.309 -1.817 45.844 1.00 69.12 143 TYR A O 1
ATOM 1138 N N . ASN A 1 144 ? 7.291 -2.574 47.722 1.00 81.62 144 ASN A N 1
ATOM 1139 C CA . ASN A 1 144 ? 6.884 -1.468 48.569 1.00 81.62 144 ASN A CA 1
ATOM 1140 C C . ASN A 1 144 ? 7.795 -0.258 48.328 1.00 81.62 144 ASN A C 1
ATOM 1142 O O . ASN A 1 144 ? 9.019 -0.343 48.384 1.00 81.62 144 ASN A O 1
ATOM 1146 N N . VAL A 1 145 ? 7.188 0.898 48.060 1.00 78.31 145 VAL A N 1
ATOM 1147 C CA . VAL A 1 145 ? 7.922 2.161 47.946 1.00 78.31 145 VAL A CA 1
ATOM 1148 C C . VAL A 1 145 ? 8.412 2.559 49.337 1.00 78.31 145 VAL A C 1
ATOM 1150 O O . VAL A 1 145 ? 7.603 2.902 50.199 1.00 78.31 145 VAL A O 1
ATOM 1153 N N . ASP A 1 146 ? 9.728 2.562 49.553 1.00 82.00 146 ASP A N 1
ATOM 1154 C CA . ASP A 1 146 ? 10.310 3.197 50.734 1.00 82.00 146 ASP A CA 1
ATOM 1155 C C . ASP A 1 146 ? 10.246 4.719 50.555 1.00 82.00 146 ASP A C 1
ATOM 1157 O O . ASP A 1 146 ? 11.077 5.341 49.888 1.00 82.00 146 ASP A O 1
ATOM 1161 N N . PHE A 1 147 ? 9.206 5.329 51.123 1.00 82.75 147 PHE A N 1
ATOM 1162 C CA . PHE A 1 147 ? 8.982 6.770 51.042 1.00 82.75 147 PHE A CA 1
ATOM 1163 C C . PHE A 1 147 ? 10.147 7.585 51.621 1.00 82.75 147 PHE A C 1
ATOM 1165 O O . PHE A 1 147 ? 10.367 8.709 51.171 1.00 82.75 147 PHE A O 1
ATOM 1172 N N . LEU A 1 148 ? 10.922 7.035 52.566 1.00 77.31 148 LEU A N 1
ATOM 1173 C CA . LEU A 1 148 ? 12.082 7.723 53.136 1.00 77.31 148 LEU A CA 1
ATOM 1174 C C . LEU A 1 148 ? 13.246 7.763 52.140 1.00 77.31 148 LEU A C 1
ATOM 1176 O O . LEU A 1 148 ? 13.841 8.821 51.941 1.00 77.31 148 LEU A O 1
ATOM 1180 N N . GLN A 1 149 ? 13.525 6.648 51.461 1.00 76.31 149 GLN A N 1
ATOM 1181 C CA . GLN A 1 149 ? 14.562 6.581 50.422 1.00 76.31 149 GLN A CA 1
ATOM 1182 C C . GLN A 1 149 ? 14.153 7.273 49.113 1.00 76.31 149 GLN A C 1
ATOM 1184 O O . GLN A 1 149 ? 15.001 7.844 48.422 1.00 76.31 149 GLN A O 1
ATOM 1189 N N . LYS A 1 150 ? 12.858 7.269 48.767 1.00 77.62 150 LYS A N 1
ATOM 1190 C CA . LYS A 1 150 ? 12.340 7.947 47.568 1.00 77.62 150 LYS A CA 1
ATOM 1191 C C . LYS A 1 150 ? 12.678 9.440 47.584 1.00 77.62 150 LYS A C 1
ATOM 1193 O O . LYS A 1 150 ? 13.154 9.971 46.585 1.00 77.62 150 LYS A O 1
ATOM 1198 N N . HIS A 1 151 ? 12.467 10.101 48.723 1.00 70.56 151 HIS A N 1
ATOM 1199 C CA . HIS A 1 151 ? 12.727 11.534 48.858 1.00 70.56 151 HIS A CA 1
ATOM 1200 C C . HIS A 1 151 ? 14.211 11.894 48.714 1.00 70.56 151 HIS A C 1
ATOM 1202 O O . HIS A 1 151 ? 14.526 12.935 48.143 1.00 70.56 151 HIS A O 1
ATOM 1208 N N . THR A 1 152 ? 15.125 11.040 49.179 1.00 67.62 152 THR A N 1
ATOM 1209 C CA . THR A 1 152 ? 16.570 11.292 49.072 1.00 67.62 152 THR A CA 1
ATOM 1210 C C . THR A 1 152 ? 17.102 11.071 47.656 1.00 67.62 152 THR A C 1
ATOM 1212 O O . THR A 1 152 ? 17.921 11.852 47.179 1.00 67.62 152 THR A O 1
ATOM 1215 N N . LEU A 1 153 ? 16.601 10.052 46.948 1.00 64.62 153 LEU A N 1
ATOM 1216 C CA . LEU A 1 153 ? 17.043 9.731 45.586 1.00 64.62 153 LEU A CA 1
ATOM 1217 C C . LEU A 1 153 ? 16.538 10.738 44.545 1.00 64.62 153 LEU A C 1
ATOM 1219 O O . LEU A 1 153 ? 17.272 11.070 43.616 1.00 64.62 153 LEU A O 1
ATOM 1223 N N . GLU A 1 154 ? 15.314 11.256 44.699 1.00 64.50 154 GLU A N 1
ATOM 1224 C CA . GLU A 1 154 ? 14.795 12.322 43.827 1.00 64.50 154 GLU A CA 1
ATOM 1225 C C . GLU A 1 154 ? 15.634 13.606 43.949 1.00 64.50 154 GLU A C 1
ATOM 1227 O O . GLU A 1 154 ? 15.922 14.246 42.939 1.00 64.50 154 GLU A O 1
ATOM 1232 N N . GLN A 1 155 ? 16.107 13.930 45.157 1.00 63.72 155 GLN A N 1
ATOM 1233 C CA . GLN A 1 155 ? 16.940 15.106 45.415 1.00 63.72 155 GLN A CA 1
ATOM 1234 C C . GLN A 1 155 ? 18.357 14.976 44.820 1.00 63.72 155 GLN A C 1
ATOM 1236 O O . GLN A 1 155 ? 18.890 15.944 44.279 1.00 63.72 155 GLN A O 1
ATOM 1241 N N . GLU A 1 156 ? 18.967 13.787 44.864 1.00 63.41 156 GLU A N 1
ATOM 1242 C CA . GLU A 1 156 ? 20.269 13.530 44.226 1.00 63.41 156 GLU A CA 1
ATOM 1243 C C . GLU A 1 156 ? 20.175 13.465 42.692 1.00 63.41 156 GLU A C 1
ATOM 1245 O O . GLU A 1 156 ? 21.053 13.975 41.990 1.00 63.41 156 GLU A O 1
ATOM 1250 N N . ALA A 1 157 ? 19.095 12.891 42.154 1.00 64.25 157 ALA A N 1
ATOM 1251 C CA . ALA A 1 157 ? 18.853 12.824 40.713 1.00 64.25 157 ALA A CA 1
ATOM 1252 C C . ALA A 1 157 ? 18.623 14.213 40.089 1.00 64.25 157 ALA A C 1
ATOM 1254 O O . ALA A 1 157 ? 19.012 14.453 38.943 1.00 64.25 157 ALA A O 1
ATOM 1255 N N . GLU A 1 158 ? 18.031 15.142 40.840 1.00 63.06 158 GLU A N 1
ATOM 1256 C CA . GLU A 1 158 ? 17.815 16.524 40.407 1.00 63.06 158 GLU A CA 1
ATOM 1257 C C . GLU A 1 158 ? 19.125 17.334 40.359 1.00 63.06 158 GLU A C 1
ATOM 1259 O O . GLU A 1 158 ? 19.309 18.151 39.457 1.00 63.06 158 GLU A O 1
ATOM 1264 N N . LEU A 1 159 ? 20.087 17.040 41.244 1.00 62.81 159 LEU A N 1
ATOM 1265 C CA . LEU A 1 159 ? 21.419 17.666 41.251 1.00 62.81 159 LEU A CA 1
ATOM 1266 C C . LEU A 1 159 ? 22.340 17.168 40.126 1.00 62.81 159 LEU A C 1
ATOM 1268 O O . LEU A 1 159 ? 23.230 17.897 39.688 1.00 62.81 159 LEU A O 1
ATOM 1272 N N . LEU A 1 160 ? 22.133 15.939 39.648 1.00 62.47 160 LEU A N 1
ATOM 1273 C CA . LEU A 1 160 ? 22.898 15.339 38.549 1.00 62.47 160 LEU A CA 1
ATOM 1274 C C . LEU A 1 160 ? 22.302 15.628 37.167 1.00 62.47 160 LEU A C 1
ATOM 1276 O O . LEU A 1 160 ? 22.895 15.247 36.154 1.00 62.47 160 LEU A O 1
ATOM 1280 N N . ARG A 1 161 ? 21.148 16.302 37.095 1.00 57.50 161 ARG A N 1
ATOM 1281 C CA . ARG A 1 161 ? 20.524 16.659 35.823 1.00 57.50 161 ARG A CA 1
ATOM 1282 C C . ARG A 1 161 ? 21.311 17.814 35.186 1.00 57.50 161 ARG A C 1
ATOM 1284 O O . ARG A 1 161 ? 21.321 18.915 35.739 1.00 57.50 161 ARG A O 1
ATOM 1291 N N . PRO A 1 162 ? 21.979 17.613 34.034 1.00 51.78 162 PRO A N 1
ATOM 1292 C CA . PRO A 1 162 ? 22.671 18.702 33.363 1.00 51.78 162 PRO A CA 1
ATOM 1293 C C . PRO A 1 162 ? 21.638 19.753 32.952 1.00 51.78 162 PRO A C 1
ATOM 1295 O O . PRO A 1 162 ? 20.675 19.449 32.246 1.00 51.78 162 PRO A O 1
ATOM 1298 N N . GLN A 1 163 ? 21.832 20.981 33.433 1.00 52.16 163 GLN A N 1
ATOM 1299 C CA . GLN A 1 163 ? 20.997 22.122 33.075 1.00 52.16 163 GLN A CA 1
ATOM 1300 C C . GLN A 1 163 ? 20.969 22.264 31.547 1.00 52.16 163 GLN A C 1
ATOM 1302 O O . GLN A 1 163 ? 22.041 22.294 30.932 1.00 52.16 163 GLN A O 1
ATOM 1307 N N . PRO A 1 164 ? 19.788 22.353 30.909 1.00 40.81 164 PRO A N 1
ATOM 1308 C CA . PRO A 1 164 ? 19.724 22.581 29.477 1.00 40.81 164 PRO A CA 1
ATOM 1309 C C . PRO A 1 164 ? 20.300 23.967 29.190 1.00 40.81 164 PRO A C 1
ATOM 1311 O O . PRO A 1 164 ? 19.760 24.986 29.622 1.00 40.81 164 PRO A O 1
ATOM 1314 N N . SER A 1 165 ? 21.425 24.001 28.474 1.00 40.91 165 SER A N 1
ATOM 1315 C CA . SER A 1 165 ? 21.986 25.237 27.950 1.00 40.91 165 SER A CA 1
ATOM 1316 C C . SER A 1 165 ? 20.937 25.903 27.068 1.00 40.91 165 SER A C 1
ATOM 1318 O O . SER A 1 165 ? 20.551 25.379 26.023 1.00 40.91 165 SER A O 1
ATOM 1320 N N . SER A 1 166 ? 20.484 27.063 27.509 1.00 48.84 166 SER A N 1
ATOM 1321 C CA . SER A 1 166 ? 19.677 28.010 26.764 1.00 48.84 166 SER A CA 1
ATOM 1322 C C . SER A 1 166 ? 20.421 28.456 25.500 1.00 48.84 166 SER A C 1
ATOM 1324 O O . SER A 1 166 ? 21.262 29.351 25.539 1.00 48.84 166 SER A O 1
ATOM 1326 N N . PHE A 1 167 ? 20.102 27.840 24.359 1.00 34.94 167 PHE A N 1
ATOM 1327 C CA . PHE A 1 167 ? 20.498 28.337 23.043 1.00 34.94 167 PHE A CA 1
ATOM 1328 C C . PHE A 1 167 ? 19.428 28.004 21.991 1.00 34.94 167 PHE A C 1
ATOM 1330 O O . PHE A 1 167 ? 19.438 26.925 21.413 1.00 34.94 167 PHE A O 1
ATOM 1337 N N . LEU A 1 168 ? 18.548 28.996 21.771 1.00 33.94 168 LEU A N 1
ATOM 1338 C CA . LEU A 1 168 ? 17.646 29.217 20.622 1.00 33.94 168 LEU A CA 1
ATOM 1339 C C . LEU A 1 168 ? 16.553 28.138 20.420 1.00 33.94 168 LEU A C 1
ATOM 1341 O O . LEU A 1 168 ? 16.844 27.012 20.061 1.00 33.94 168 LEU A O 1
ATOM 1345 N N . GLY A 1 169 ? 15.258 28.381 20.635 1.00 32.28 169 GLY A N 1
ATOM 1346 C CA . GLY A 1 169 ? 14.470 29.543 20.219 1.00 32.28 169 GLY A CA 1
ATOM 1347 C C . GLY A 1 169 ? 13.690 29.195 18.943 1.00 32.28 169 GLY A C 1
ATOM 1348 O O . GLY A 1 169 ? 14.184 29.447 17.850 1.00 32.28 169 GLY A O 1
ATOM 1349 N N . GLY A 1 170 ? 12.493 28.614 19.076 1.00 31.08 170 GLY A N 1
ATOM 1350 C CA . GLY A 1 170 ? 11.597 28.323 17.951 1.00 31.08 170 GLY A CA 1
ATOM 1351 C C . GLY A 1 170 ? 10.359 27.549 18.401 1.00 31.08 170 GLY A C 1
ATOM 1352 O O . GLY A 1 170 ? 10.492 26.476 18.970 1.00 31.08 170 GLY A O 1
ATOM 1353 N N . ALA A 1 171 ? 9.192 28.155 18.208 1.00 32.09 171 ALA A N 1
ATOM 1354 C CA . ALA A 1 171 ? 7.899 27.804 18.779 1.00 32.09 171 ALA A CA 1
ATOM 1355 C C . ALA A 1 171 ? 7.374 26.407 18.406 1.00 32.09 171 ALA A C 1
ATOM 1357 O O . ALA A 1 171 ? 7.468 25.981 17.256 1.00 32.09 171 ALA A O 1
ATOM 1358 N N . GLU A 1 172 ? 6.759 25.752 19.391 1.00 33.44 172 GLU A N 1
ATOM 1359 C CA . GLU A 1 172 ? 5.866 24.615 19.193 1.00 33.44 172 GLU A CA 1
ATOM 1360 C C . GLU A 1 172 ? 4.473 25.140 18.816 1.00 33.44 172 GLU A C 1
ATOM 1362 O O . GLU A 1 172 ? 3.863 25.891 19.577 1.00 33.44 172 GLU A O 1
ATOM 1367 N N . GLU A 1 173 ? 3.982 24.761 17.636 1.00 38.41 173 GLU A N 1
ATOM 1368 C CA . GLU A 1 173 ? 2.554 24.775 17.314 1.00 38.41 173 GLU A CA 1
ATOM 1369 C C . GLU A 1 173 ? 2.092 23.321 17.157 1.00 38.41 173 GLU A C 1
ATOM 1371 O O . GLU A 1 173 ? 2.466 22.614 16.220 1.00 38.41 173 GLU A O 1
ATOM 1376 N N . GLU A 1 174 ? 1.295 22.888 18.130 1.00 37.41 174 GLU A N 1
ATOM 1377 C CA . GLU A 1 174 ? 0.443 21.701 18.111 1.00 37.41 174 GLU A CA 1
ATOM 1378 C C . GLU A 1 174 ? -0.557 21.771 16.941 1.00 37.41 174 GLU A C 1
ATOM 1380 O O . GLU A 1 174 ? -1.279 22.766 16.831 1.00 37.41 174 GLU A O 1
ATOM 1385 N N . PRO A 1 175 ? -0.700 20.738 16.092 1.00 40.03 175 PRO A N 1
ATOM 1386 C CA . PRO A 1 175 ? -1.877 20.633 15.246 1.00 40.03 175 PRO A CA 1
ATOM 1387 C C . PRO A 1 175 ? -3.023 19.962 16.015 1.00 40.03 175 PRO A C 1
ATOM 1389 O O . PRO A 1 175 ? -3.029 18.749 16.241 1.00 40.03 175 PRO A O 1
ATOM 1392 N N . GLU A 1 176 ? -4.012 20.783 16.377 1.00 34.41 176 GLU A N 1
ATOM 1393 C CA . GLU A 1 176 ? -5.342 20.364 16.817 1.00 34.41 176 GLU A CA 1
ATOM 1394 C C . GLU A 1 176 ? -5.983 19.354 15.852 1.00 34.41 176 GLU A C 1
ATOM 1396 O O . GLU A 1 176 ? -5.867 19.433 14.625 1.00 34.41 176 GLU A O 1
ATOM 1401 N N . ALA A 1 177 ? -6.720 18.415 16.444 1.00 42.50 177 ALA A N 1
ATOM 1402 C CA . ALA A 1 177 ? -7.573 17.461 15.760 1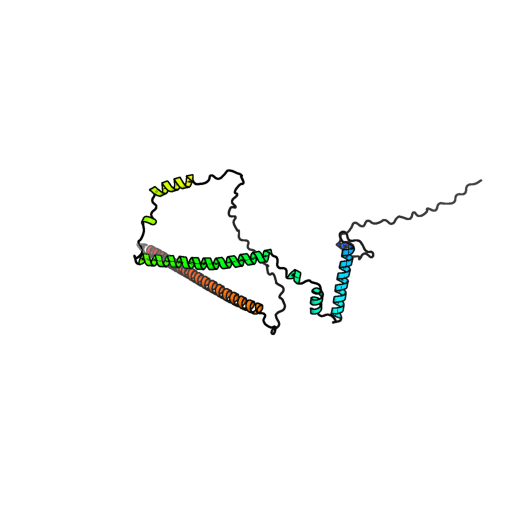.00 42.50 177 ALA A CA 1
ATOM 1403 C C . ALA A 1 177 ? -8.675 18.183 14.965 1.00 42.50 177 ALA A C 1
ATOM 1405 O O . ALA A 1 177 ? -9.642 18.679 15.538 1.00 42.50 177 ALA A O 1
ATOM 1406 N N . ALA A 1 178 ? -8.541 18.199 13.639 1.00 37.94 178 ALA A N 1
ATOM 1407 C CA . ALA A 1 178 ? -9.601 18.617 12.734 1.00 37.94 178 ALA A CA 1
ATOM 1408 C C . ALA A 1 178 ? -10.449 17.411 12.304 1.00 37.94 178 ALA A C 1
ATOM 1410 O O . ALA A 1 178 ? -9.941 16.418 11.777 1.00 37.94 178 ALA A O 1
ATOM 1411 N N . ASP A 1 179 ? -11.751 17.550 12.544 1.00 34.97 179 ASP A N 1
ATOM 1412 C CA . ASP A 1 179 ? -12.855 16.709 12.094 1.00 34.97 179 ASP A CA 1
ATOM 1413 C C . ASP A 1 179 ? -12.692 16.208 10.650 1.00 34.97 179 ASP A C 1
ATOM 1415 O O . ASP A 1 179 ? -12.717 16.977 9.686 1.00 34.97 179 ASP A O 1
ATOM 1419 N N . LEU A 1 180 ? -12.615 14.886 10.485 1.00 40.56 180 LEU A N 1
ATOM 1420 C CA . LEU A 1 180 ? -12.820 14.237 9.192 1.00 40.56 180 LEU A CA 1
ATOM 1421 C C . LEU A 1 180 ? -14.319 14.027 8.975 1.00 40.56 180 LEU A C 1
ATOM 1423 O O . LEU A 1 180 ? -14.874 12.949 9.200 1.00 40.56 180 LEU A O 1
ATOM 1427 N N . GLU A 1 181 ? -14.956 15.107 8.533 1.00 35.06 181 GLU A N 1
ATOM 1428 C CA . GLU A 1 181 ? -16.267 15.105 7.900 1.00 35.06 181 GLU A CA 1
ATOM 1429 C C . GLU A 1 181 ? -16.309 14.112 6.728 1.00 35.06 181 GLU A C 1
ATOM 1431 O O . GLU A 1 181 ? -15.395 13.965 5.910 1.00 35.06 181 GLU A O 1
ATOM 1436 N N . ARG A 1 182 ? -17.431 13.407 6.689 1.00 43.38 182 ARG A N 1
ATOM 1437 C CA . ARG A 1 182 ? -17.799 12.332 5.778 1.00 43.38 182 ARG A CA 1
ATOM 1438 C C . ARG A 1 182 ? -17.903 12.861 4.348 1.00 43.38 182 ARG A C 1
ATOM 1440 O O . ARG A 1 182 ? -18.933 13.391 3.946 1.00 43.38 182 ARG A O 1
ATOM 1447 N N . ALA A 1 183 ? -16.865 12.645 3.546 1.00 37.97 183 ALA A N 1
ATOM 1448 C CA . ALA A 1 183 ? -16.963 12.778 2.098 1.00 37.97 183 ALA A CA 1
ATOM 1449 C C . ALA A 1 183 ? -17.633 11.523 1.513 1.00 37.97 183 ALA A C 1
ATOM 1451 O O . ALA A 1 183 ? -16.990 10.505 1.250 1.00 37.97 183 ALA A O 1
ATOM 1452 N N . GLU A 1 184 ? -18.949 11.595 1.319 1.00 40.91 184 GLU A N 1
ATOM 1453 C CA . GLU A 1 184 ? -19.667 10.701 0.411 1.00 40.91 184 GLU A CA 1
ATOM 1454 C C . GLU A 1 184 ? -19.193 10.964 -1.026 1.00 40.91 184 GLU A C 1
ATOM 1456 O O . GLU A 1 184 ? -19.691 11.840 -1.728 1.00 40.91 184 GLU A O 1
ATOM 1461 N N . GLY A 1 185 ? -18.177 10.215 -1.451 1.00 38.81 185 GLY A N 1
ATOM 1462 C CA . GLY A 1 185 ? -17.716 10.160 -2.833 1.00 38.81 185 GLY A CA 1
ATOM 1463 C C . GLY A 1 185 ? -18.516 9.130 -3.622 1.00 38.81 185 GLY A C 1
ATOM 1464 O O . GLY A 1 185 ? -18.135 7.966 -3.714 1.00 38.81 185 GLY A O 1
ATOM 1465 N N . THR A 1 186 ? -19.640 9.555 -4.184 1.00 39.22 186 THR A N 1
ATOM 1466 C CA . THR A 1 186 ? -20.329 8.854 -5.273 1.00 39.22 186 THR A CA 1
ATOM 1467 C C . THR A 1 186 ? -19.449 8.797 -6.524 1.00 39.22 186 THR A C 1
ATOM 1469 O O . THR A 1 186 ? -19.054 9.841 -7.029 1.00 39.22 186 THR A O 1
ATOM 1472 N N . GLY A 1 187 ? -19.270 7.591 -7.070 1.00 43.44 187 GLY A N 1
ATOM 1473 C CA . GLY A 1 187 ? -19.194 7.355 -8.517 1.00 43.44 187 GLY A CA 1
ATOM 1474 C C . GLY A 1 187 ? -17.829 7.490 -9.202 1.00 43.44 187 GLY A C 1
ATOM 1475 O O . GLY A 1 187 ? -17.203 8.539 -9.184 1.00 43.44 187 GLY A O 1
ATOM 1476 N N . ASP A 1 188 ? -17.459 6.414 -9.900 1.00 44.81 188 ASP A N 1
ATOM 1477 C CA . ASP A 1 188 ? -16.466 6.328 -10.980 1.00 44.81 188 ASP A CA 1
ATOM 1478 C C . ASP A 1 188 ? -14.982 6.516 -10.650 1.00 44.81 188 ASP A C 1
ATOM 1480 O O . ASP A 1 188 ? -14.295 7.428 -11.099 1.00 44.81 188 ASP A O 1
ATOM 1484 N N . GLY A 1 189 ? -14.450 5.502 -9.966 1.00 46.09 189 GLY A N 1
ATOM 1485 C CA . GLY A 1 189 ? -13.031 5.143 -9.980 1.00 46.09 189 GLY A CA 1
ATOM 1486 C C . GLY A 1 189 ? -12.764 3.797 -10.663 1.00 46.09 189 GLY A C 1
ATOM 1487 O O . GLY A 1 189 ? -11.881 3.064 -10.220 1.00 46.09 189 GLY A O 1
ATOM 1488 N N . ALA A 1 190 ? -13.535 3.421 -11.692 1.00 43.34 190 ALA A N 1
ATOM 1489 C CA . ALA A 1 190 ? -13.250 2.239 -12.506 1.00 43.34 190 ALA A CA 1
ATOM 1490 C C . ALA A 1 190 ? -12.019 2.509 -13.386 1.00 43.34 190 ALA A C 1
ATOM 1492 O O . ALA A 1 190 ? -12.117 2.849 -14.561 1.00 43.34 190 ALA A O 1
ATOM 1493 N N . MET A 1 191 ? -10.829 2.392 -12.796 1.00 47.84 191 MET A N 1
ATOM 1494 C CA . MET A 1 191 ? -9.590 2.314 -13.556 1.00 47.84 191 MET A CA 1
ATOM 1495 C C . MET A 1 191 ? -9.576 0.941 -14.244 1.00 47.84 191 MET A C 1
ATOM 1497 O O . MET A 1 191 ? -9.090 -0.042 -13.684 1.00 47.84 191 MET A O 1
ATOM 1501 N N . GLU A 1 192 ? -10.174 0.848 -15.436 1.00 52.38 192 GLU A N 1
ATOM 1502 C CA . GLU A 1 192 ? -9.996 -0.311 -16.308 1.00 52.38 192 GLU A CA 1
ATOM 1503 C C . GLU A 1 192 ? -8.515 -0.394 -16.688 1.00 52.38 192 GLU A C 1
ATOM 1505 O O . GLU A 1 192 ? -8.014 0.307 -17.568 1.00 52.38 192 GLU A O 1
ATOM 1510 N N . LEU A 1 193 ? -7.785 -1.248 -15.972 1.00 48.81 193 LEU A N 1
ATOM 1511 C CA . LEU A 1 193 ? -6.502 -1.746 -16.438 1.00 48.81 193 LEU A CA 1
ATOM 1512 C C . LEU A 1 193 ? -6.755 -2.411 -17.797 1.00 48.81 193 LEU A C 1
ATOM 1514 O O . LEU A 1 193 ? -7.628 -3.281 -17.862 1.00 48.81 193 LEU A O 1
ATOM 1518 N N . PRO A 1 194 ? -6.026 -2.052 -18.871 1.00 44.81 194 PRO A N 1
ATOM 1519 C CA . PRO A 1 194 ? -6.186 -2.728 -20.147 1.00 44.81 194 PRO A CA 1
ATOM 1520 C C . PRO A 1 194 ? -5.888 -4.208 -19.919 1.00 44.81 194 PRO A C 1
ATOM 1522 O O . PRO A 1 194 ? -4.760 -4.586 -19.588 1.00 44.81 194 PRO A O 1
ATOM 1525 N N . GLY A 1 195 ? -6.932 -5.030 -20.027 1.00 45.22 195 GLY A N 1
ATOM 1526 C CA . GLY A 1 195 ? -6.832 -6.474 -19.946 1.00 45.22 195 GLY A CA 1
ATOM 1527 C C . GLY A 1 195 ? -5.830 -6.936 -20.990 1.00 45.22 195 GLY A C 1
ATOM 1528 O O . GLY A 1 195 ? -6.095 -6.869 -22.189 1.00 45.22 195 GLY A O 1
ATOM 1529 N N . GLY A 1 196 ? -4.653 -7.362 -20.531 1.00 51.06 196 GLY A N 1
ATOM 1530 C CA . GLY A 1 196 ? -3.738 -8.117 -21.374 1.00 51.06 196 GLY A CA 1
ATOM 1531 C C . GLY A 1 196 ? -4.472 -9.337 -21.939 1.00 51.06 196 GLY A C 1
ATOM 1532 O O . GLY A 1 196 ? -5.403 -9.829 -21.291 1.00 51.06 196 GLY A O 1
ATOM 1533 N N . PRO A 1 197 ? -4.095 -9.805 -23.141 1.00 51.53 197 PRO A N 1
ATOM 1534 C CA . PRO A 1 197 ? -4.754 -10.939 -23.774 1.00 51.53 197 PRO A CA 1
ATOM 1535 C C . PRO A 1 197 ? -4.815 -12.115 -22.798 1.00 51.53 197 PRO A C 1
ATOM 1537 O O . PRO A 1 197 ? -3.851 -12.379 -22.072 1.00 51.53 197 PRO A O 1
ATOM 1540 N N . ALA A 1 198 ? -5.973 -12.778 -22.752 1.00 55.94 198 ALA A N 1
ATOM 1541 C CA . ALA A 1 198 ? -6.146 -13.994 -21.976 1.00 55.94 198 ALA A CA 1
ATOM 1542 C C . ALA A 1 198 ? -5.012 -14.968 -22.343 1.00 55.94 198 ALA A C 1
ATOM 1544 O O . ALA A 1 198 ? -4.751 -15.145 -23.535 1.00 55.94 198 ALA A O 1
ATOM 1545 N N . PRO A 1 199 ? -4.299 -15.544 -21.358 1.00 55.12 199 PRO A N 1
ATOM 1546 C CA . PRO A 1 199 ? -3.245 -16.496 -21.659 1.00 55.12 199 PRO A CA 1
ATOM 1547 C C . PRO A 1 199 ? -3.853 -17.682 -22.415 1.00 55.12 199 PRO A C 1
ATOM 1549 O O . PRO A 1 199 ? -4.864 -18.240 -21.987 1.00 55.12 199 PRO A O 1
ATOM 1552 N N . GLU A 1 200 ? -3.243 -18.009 -23.555 1.00 56.09 200 GLU A N 1
ATOM 1553 C CA . GLU A 1 200 ? -3.513 -19.213 -24.343 1.00 56.09 200 GLU A CA 1
ATOM 1554 C C . GLU A 1 200 ? -3.518 -20.450 -23.418 1.00 56.09 200 GLU A C 1
ATOM 1556 O O . GLU A 1 200 ? -2.670 -20.536 -22.523 1.00 56.09 200 GLU A O 1
ATOM 1561 N N . PRO A 1 201 ? -4.455 -21.400 -23.602 1.00 59.03 201 PRO A N 1
ATOM 1562 C CA . PRO A 1 201 ? -4.703 -22.497 -22.661 1.00 59.03 201 PRO A CA 1
ATOM 1563 C C . PRO A 1 201 ? -3.521 -23.463 -22.464 1.00 59.03 201 PRO A C 1
ATOM 1565 O O . PRO A 1 201 ? -3.526 -24.204 -21.485 1.00 59.03 201 PRO A O 1
ATOM 1568 N N . ASP A 1 202 ? -2.501 -23.408 -23.329 1.00 51.09 202 ASP A N 1
ATOM 1569 C CA . ASP A 1 202 ? -1.391 -24.370 -23.373 1.00 51.09 202 ASP A CA 1
ATOM 1570 C C . ASP A 1 202 ? 0.008 -23.736 -23.192 1.00 51.09 202 ASP A C 1
ATOM 1572 O O . ASP A 1 202 ? 1.027 -24.351 -23.516 1.00 51.09 202 ASP A O 1
ATOM 1576 N N . ALA A 1 203 ? 0.099 -22.503 -22.677 1.00 58.34 203 ALA A N 1
ATOM 1577 C CA . ALA A 1 203 ? 1.395 -21.904 -22.344 1.00 58.34 203 ALA A CA 1
ATOM 1578 C C . ALA A 1 203 ? 1.993 -22.554 -21.074 1.00 58.34 203 ALA A C 1
ATOM 1580 O O . ALA A 1 203 ? 1.260 -22.744 -20.098 1.00 58.34 203 ALA A O 1
ATOM 1581 N N . PRO A 1 204 ? 3.304 -22.880 -21.041 1.00 59.38 204 PRO A N 1
ATOM 1582 C CA . PRO A 1 204 ? 3.939 -23.440 -19.851 1.00 59.38 204 PRO A CA 1
ATOM 1583 C C . PRO A 1 204 ? 3.754 -22.480 -18.672 1.00 59.38 204 PRO A C 1
ATOM 1585 O O . PRO A 1 204 ? 4.019 -21.284 -18.784 1.00 59.38 204 PRO A O 1
ATOM 1588 N N . GLU A 1 205 ? 3.239 -22.991 -17.553 1.00 58.66 205 GLU A N 1
ATOM 1589 C CA . GLU A 1 205 ? 2.972 -22.165 -16.380 1.00 58.66 205 GLU A CA 1
ATOM 1590 C C . GLU A 1 205 ? 4.286 -21.693 -15.762 1.00 58.66 205 GLU A C 1
ATOM 1592 O O . GLU A 1 205 ? 4.962 -22.444 -15.062 1.00 58.66 205 GLU A O 1
ATOM 1597 N N . ASP A 1 2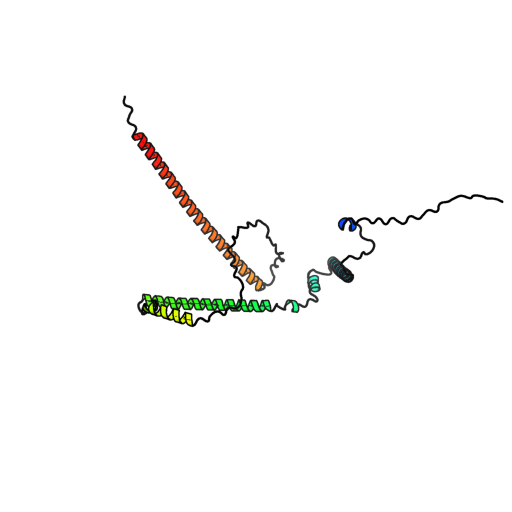06 ? 4.629 -20.428 -15.993 1.00 68.69 206 ASP A N 1
ATOM 1598 C CA . ASP A 1 206 ? 5.681 -19.765 -15.229 1.00 68.69 206 ASP A CA 1
ATOM 1599 C C . ASP A 1 206 ? 5.329 -19.818 -13.729 1.00 68.69 206 ASP A C 1
ATOM 1601 O O . ASP A 1 206 ? 4.169 -19.621 -13.344 1.00 68.69 206 ASP A O 1
ATOM 1605 N N . GLU A 1 207 ? 6.319 -20.039 -12.859 1.00 68.81 207 GLU A N 1
ATOM 1606 C CA . GLU A 1 207 ? 6.134 -20.133 -11.397 1.00 68.81 207 GLU A CA 1
ATOM 1607 C C . GLU A 1 207 ? 5.373 -18.919 -10.816 1.00 68.81 207 GLU A C 1
ATOM 1609 O O . GLU A 1 207 ? 4.569 -19.040 -9.884 1.00 68.81 207 GLU A O 1
ATOM 1614 N N . ASP A 1 208 ? 5.537 -17.746 -11.436 1.00 69.06 208 ASP A N 1
ATOM 1615 C CA . ASP A 1 208 ? 4.822 -16.511 -11.106 1.00 69.06 208 ASP A CA 1
ATOM 1616 C C . ASP A 1 208 ? 3.305 -16.590 -11.354 1.00 69.06 208 ASP A C 1
ATOM 1618 O O . ASP A 1 208 ? 2.506 -15.998 -10.613 1.00 69.06 208 ASP A O 1
ATOM 1622 N N . SER A 1 209 ? 2.877 -17.337 -12.373 1.00 73.31 209 SER A N 1
ATOM 1623 C CA . SER A 1 209 ? 1.464 -17.571 -12.687 1.00 73.31 209 SER A CA 1
ATOM 1624 C C . SER A 1 209 ? 0.821 -18.512 -11.670 1.00 73.31 209 SER A C 1
ATOM 1626 O O . SER A 1 209 ? -0.294 -18.239 -11.208 1.00 73.31 209 SER A O 1
ATOM 1628 N N . ALA A 1 210 ? 1.539 -19.554 -11.243 1.00 81.06 210 ALA A N 1
ATOM 1629 C CA . ALA A 1 210 ? 1.100 -20.447 -10.172 1.00 81.06 210 ALA A CA 1
ATOM 1630 C C . ALA A 1 210 ? 0.967 -19.692 -8.837 1.00 81.06 210 ALA A C 1
ATOM 1632 O O . ALA A 1 210 ? -0.082 -19.747 -8.186 1.00 81.06 210 ALA A O 1
ATOM 1633 N N . ARG A 1 211 ? 1.966 -18.874 -8.482 1.00 83.31 211 ARG A N 1
ATOM 1634 C CA . ARG A 1 211 ? 1.932 -18.017 -7.284 1.00 83.31 211 ARG A CA 1
ATOM 1635 C C . ARG A 1 211 ? 0.777 -17.013 -7.320 1.00 83.31 211 ARG A C 1
ATOM 1637 O O . ARG A 1 211 ? 0.114 -16.777 -6.307 1.00 83.31 211 ARG A O 1
ATOM 1644 N N . ARG A 1 212 ? 0.480 -16.436 -8.491 1.00 83.38 212 ARG A N 1
ATOM 1645 C CA . ARG A 1 212 ? -0.669 -15.534 -8.676 1.00 83.38 212 ARG A CA 1
ATOM 1646 C C . ARG A 1 212 ? -2.002 -16.255 -8.470 1.00 83.38 212 ARG A C 1
ATOM 1648 O O . ARG A 1 212 ? -2.900 -15.670 -7.866 1.00 83.38 212 ARG A O 1
ATOM 1655 N N . ARG A 1 213 ? -2.152 -17.495 -8.948 1.00 86.12 213 ARG A N 1
ATOM 1656 C CA . ARG A 1 213 ? -3.369 -18.303 -8.739 1.00 86.12 213 ARG A CA 1
ATOM 1657 C C . ARG A 1 213 ? -3.563 -18.663 -7.270 1.00 86.12 213 ARG A C 1
ATOM 1659 O O . ARG A 1 213 ? -4.657 -18.451 -6.759 1.00 86.12 213 ARG A O 1
ATOM 1666 N N . GLN A 1 214 ? -2.504 -19.085 -6.582 1.00 88.75 214 GLN A N 1
ATOM 1667 C CA . GLN A 1 214 ? -2.543 -19.352 -5.139 1.00 88.75 214 GLN A CA 1
ATOM 1668 C C . GLN A 1 214 ? -2.958 -18.102 -4.353 1.00 88.75 214 GLN A C 1
ATOM 1670 O O . GLN A 1 214 ? -3.880 -18.149 -3.545 1.00 88.75 214 GLN A O 1
ATOM 1675 N N . ARG A 1 215 ? -2.369 -16.936 -4.661 1.00 89.56 215 ARG A N 1
ATOM 1676 C CA . ARG A 1 215 ? -2.773 -15.665 -4.037 1.00 89.56 215 ARG A CA 1
ATOM 1677 C C . ARG A 1 215 ? -4.246 -15.335 -4.295 1.00 89.56 215 ARG A C 1
ATOM 1679 O O . ARG A 1 215 ? -4.925 -14.859 -3.393 1.00 89.56 215 ARG A O 1
ATOM 1686 N N . LYS A 1 216 ? -4.748 -15.569 -5.512 1.00 93.88 216 LYS A N 1
ATOM 1687 C CA . LYS A 1 216 ? -6.166 -15.356 -5.845 1.00 93.88 216 LYS A CA 1
ATOM 1688 C C . LYS A 1 216 ? -7.091 -16.289 -5.061 1.00 93.88 216 LYS A C 1
ATOM 1690 O O . LYS A 1 216 ? -8.135 -15.829 -4.616 1.00 93.88 216 LYS A O 1
ATOM 1695 N N . GLN A 1 217 ? -6.709 -17.552 -4.880 1.00 93.44 217 GLN A N 1
ATOM 1696 C CA . GLN A 1 217 ? -7.471 -18.515 -4.079 1.00 93.44 217 GLN A CA 1
ATOM 1697 C C . GLN A 1 217 ? -7.568 -18.054 -2.624 1.00 93.44 217 GLN A C 1
ATOM 1699 O O . GLN A 1 217 ? -8.676 -17.892 -2.126 1.00 93.44 217 GLN A O 1
ATOM 1704 N N . VAL A 1 218 ? -6.439 -17.689 -2.008 1.00 94.69 218 VAL A N 1
ATOM 1705 C CA . VAL A 1 218 ? -6.408 -17.169 -0.628 1.00 94.69 218 VAL A CA 1
ATOM 1706 C C . VAL A 1 218 ? -7.279 -15.917 -0.474 1.00 94.69 218 VAL A C 1
ATOM 1708 O O . VAL A 1 218 ? -8.036 -15.793 0.483 1.00 94.69 218 VAL A O 1
ATOM 1711 N N . ILE A 1 219 ? -7.216 -14.984 -1.432 1.00 95.25 219 ILE A N 1
ATOM 1712 C CA . ILE A 1 219 ? -8.057 -13.775 -1.404 1.00 95.25 219 ILE A CA 1
ATOM 1713 C C . ILE A 1 219 ? -9.544 -14.131 -1.538 1.00 95.25 219 ILE A C 1
ATOM 1715 O O . ILE A 1 219 ? -10.375 -13.545 -0.849 1.00 95.25 219 ILE A O 1
ATOM 1719 N N . SER A 1 220 ? -9.887 -15.078 -2.414 1.00 92.75 220 SER A N 1
ATOM 1720 C CA . SER A 1 220 ? -11.271 -15.517 -2.611 1.00 92.75 220 SER A CA 1
ATOM 1721 C C . SER A 1 220 ? -11.837 -16.216 -1.375 1.00 92.75 220 SER A C 1
ATOM 1723 O O . SER A 1 220 ? -13.007 -16.021 -1.052 1.00 92.75 220 SER A O 1
ATOM 1725 N N . GLU A 1 221 ? -11.028 -17.025 -0.695 1.00 94.94 221 GLU A N 1
ATOM 1726 C CA . GLU A 1 221 ? -11.404 -17.694 0.552 1.00 94.94 221 GLU A CA 1
ATOM 1727 C C . GLU A 1 221 ? -11.645 -16.670 1.659 1.00 94.94 221 GLU A C 1
ATOM 1729 O O . GLU A 1 221 ? -12.716 -16.666 2.264 1.00 94.94 221 GLU A O 1
ATOM 1734 N N . LEU A 1 222 ? -10.722 -15.719 1.831 1.00 95.94 222 LEU A N 1
ATOM 1735 C CA . LEU A 1 222 ? -10.874 -14.640 2.804 1.00 95.94 222 LEU A CA 1
ATOM 1736 C C . LEU A 1 222 ? -12.130 -13.801 2.536 1.00 95.94 222 LEU A C 1
ATOM 1738 O O . LEU A 1 222 ? -12.874 -13.490 3.463 1.00 95.94 222 LEU A O 1
ATOM 1742 N N . ALA A 1 223 ? -12.403 -13.454 1.275 1.00 95.62 223 ALA A N 1
ATOM 1743 C CA . ALA A 1 223 ? -13.614 -12.720 0.914 1.00 95.62 223 ALA A CA 1
ATOM 1744 C C . ALA A 1 223 ? -14.877 -13.492 1.335 1.00 95.62 223 ALA A C 1
ATOM 1746 O O . ALA A 1 223 ? -15.760 -12.926 1.983 1.00 95.62 223 ALA A O 1
ATOM 1747 N N . ARG A 1 224 ? -14.917 -14.804 1.072 1.00 95.62 224 ARG A N 1
ATOM 1748 C CA . ARG A 1 224 ? -16.032 -15.664 1.484 1.00 95.62 224 ARG A CA 1
ATOM 1749 C C . ARG A 1 224 ? -16.204 -15.686 3.002 1.00 95.62 224 ARG A C 1
ATOM 1751 O O . ARG A 1 224 ? -17.318 -15.527 3.490 1.00 95.62 224 ARG A O 1
ATOM 1758 N N . GLU A 1 225 ? -15.114 -15.830 3.750 1.00 94.94 225 GLU A N 1
ATOM 1759 C CA . GLU A 1 225 ? -15.145 -15.800 5.215 1.00 94.94 225 GLU A CA 1
ATOM 1760 C C . GLU A 1 225 ? -15.659 -14.460 5.751 1.00 94.94 225 GLU A C 1
ATOM 1762 O O . GLU A 1 225 ? -16.457 -14.432 6.693 1.00 94.94 225 GLU A O 1
ATOM 1767 N N . THR A 1 226 ? -15.266 -13.342 5.131 1.00 95.31 226 THR A N 1
ATOM 1768 C CA . THR A 1 226 ? -15.758 -12.018 5.531 1.00 95.31 226 THR A CA 1
ATOM 1769 C C . THR A 1 226 ? -17.249 -11.841 5.261 1.00 95.31 226 THR A C 1
ATOM 1771 O O . THR A 1 226 ? -17.950 -11.269 6.099 1.00 95.31 226 THR A O 1
ATOM 1774 N N . ASP A 1 227 ? -17.758 -12.368 4.148 1.00 94.50 227 ASP A N 1
ATOM 1775 C CA . ASP A 1 227 ? -19.184 -12.318 3.828 1.00 94.50 227 ASP A CA 1
ATOM 1776 C C . ASP A 1 227 ? -20.000 -13.217 4.765 1.00 94.50 227 ASP A C 1
ATOM 1778 O O . ASP A 1 227 ? -21.043 -12.797 5.272 1.00 94.50 227 ASP A O 1
ATOM 1782 N N . GLU A 1 228 ? -19.495 -14.407 5.102 1.00 96.69 228 GLU A N 1
ATOM 1783 C CA . GLU A 1 228 ? -20.108 -15.268 6.117 1.00 96.69 228 GLU A CA 1
ATOM 1784 C C . GLU A 1 228 ? -20.132 -14.590 7.500 1.00 96.69 228 GLU A C 1
ATOM 1786 O O . GLU A 1 228 ? -21.137 -14.652 8.214 1.00 96.69 228 GLU A O 1
ATOM 1791 N N . ALA A 1 229 ? -19.047 -13.917 7.897 1.00 94.69 229 ALA A N 1
ATOM 1792 C CA . ALA A 1 229 ? -18.977 -13.184 9.162 1.00 94.69 229 ALA A CA 1
ATOM 1793 C C . ALA A 1 229 ? -19.966 -12.008 9.203 1.00 94.69 229 ALA A C 1
ATOM 1795 O O . ALA A 1 229 ? -20.647 -11.808 10.215 1.00 94.69 229 ALA A O 1
ATOM 1796 N N . ARG A 1 230 ? -20.098 -11.265 8.096 1.00 94.25 230 ARG A N 1
ATOM 1797 C CA . ARG A 1 230 ? -21.111 -10.210 7.942 1.00 94.25 230 ARG A CA 1
ATOM 1798 C C . ARG A 1 230 ? -22.525 -10.778 8.040 1.00 94.25 230 ARG A C 1
ATOM 1800 O O . ARG A 1 230 ? -23.325 -10.240 8.801 1.00 94.25 230 ARG A O 1
ATOM 1807 N N . GLY A 1 231 ? -22.806 -11.896 7.369 1.00 96.12 231 GLY A N 1
ATOM 1808 C CA . GLY A 1 231 ? -24.098 -12.583 7.448 1.00 96.12 231 GLY A CA 1
ATOM 1809 C C . GLY A 1 231 ? -24.469 -12.975 8.881 1.00 96.12 231 GLY A C 1
ATOM 1810 O O . GLY A 1 231 ? -25.540 -12.615 9.368 1.00 96.12 231 GLY A O 1
ATOM 1811 N N . ARG A 1 232 ? -23.544 -13.608 9.616 1.00 96.19 232 ARG A N 1
ATOM 1812 C CA . ARG A 1 232 ? -23.751 -13.969 11.033 1.00 96.19 232 ARG A CA 1
ATOM 1813 C C . ARG A 1 232 ? -24.004 -12.739 11.915 1.00 96.19 232 ARG A C 1
ATOM 1815 O O . ARG A 1 232 ? -24.850 -12.775 12.810 1.00 96.19 232 ARG A O 1
ATOM 1822 N N . ALA A 1 233 ? -23.302 -11.632 11.668 1.00 95.19 233 ALA A N 1
ATOM 1823 C CA . ALA A 1 233 ? -23.514 -10.384 12.400 1.00 95.19 233 ALA A CA 1
ATOM 1824 C C . ALA A 1 233 ? -24.899 -9.770 12.119 1.00 95.19 233 ALA A C 1
ATOM 1826 O O . ALA A 1 233 ? -25.566 -9.288 13.042 1.00 95.19 233 ALA A O 1
ATOM 1827 N N . GLU A 1 234 ? -25.362 -9.818 10.868 1.00 95.88 234 GLU A N 1
ATOM 1828 C CA . GLU A 1 234 ? -26.709 -9.378 10.498 1.00 95.88 234 GLU A CA 1
ATOM 1829 C C . GLU A 1 234 ? -27.798 -10.243 11.136 1.00 95.88 234 GLU A C 1
ATOM 1831 O O . GLU A 1 234 ? -28.783 -9.706 11.645 1.00 95.88 234 GLU A O 1
ATOM 1836 N N . GLU A 1 235 ? -27.618 -11.562 11.169 1.00 97.00 235 GLU A N 1
ATOM 1837 C CA . GLU A 1 235 ? -28.545 -12.486 11.827 1.00 97.00 235 GLU A CA 1
ATOM 1838 C C . GLU A 1 235 ? -28.673 -12.188 13.322 1.00 97.00 235 GLU A C 1
ATOM 1840 O O . GLU A 1 235 ? -29.787 -12.047 13.832 1.00 97.00 235 GLU A O 1
ATOM 1845 N N . LEU A 1 236 ? -27.552 -11.985 14.020 1.00 95.62 236 LEU A N 1
ATOM 1846 C CA . LEU A 1 236 ? -27.561 -11.583 15.429 1.00 95.62 236 LEU A CA 1
ATOM 1847 C C . LEU A 1 236 ? -28.265 -10.237 15.636 1.00 95.62 236 LEU A C 1
ATOM 1849 O O . LEU A 1 236 ? -29.008 -10.061 16.607 1.00 95.62 236 LEU A O 1
ATOM 1853 N N . LYS A 1 237 ? -28.073 -9.279 14.722 1.00 97.56 237 LYS A N 1
ATOM 1854 C CA . LYS A 1 237 ? -28.769 -7.988 14.765 1.00 97.56 237 LYS A CA 1
ATOM 1855 C C . LYS A 1 237 ? -30.279 -8.159 14.571 1.00 97.56 237 LYS A C 1
ATOM 1857 O O . LYS A 1 237 ? -31.044 -7.546 15.316 1.00 97.56 237 LYS A O 1
ATOM 1862 N N . ARG A 1 238 ? -30.713 -9.017 13.639 1.00 97.12 238 ARG A N 1
ATOM 1863 C CA . ARG A 1 238 ? -32.134 -9.351 13.423 1.00 97.12 238 ARG A CA 1
ATOM 1864 C C . ARG A 1 238 ? -32.744 -10.018 14.652 1.00 97.12 238 ARG A C 1
ATOM 1866 O O . ARG A 1 238 ? -33.809 -9.594 15.088 1.00 97.12 238 ARG A O 1
ATOM 1873 N N . GLN A 1 239 ? -32.051 -10.975 15.267 1.00 96.75 239 GLN A N 1
ATOM 1874 C CA . GLN A 1 239 ? -32.516 -11.625 16.497 1.00 96.75 239 GLN A CA 1
ATOM 1875 C C . GLN A 1 239 ? -32.669 -10.625 17.650 1.00 96.75 239 GLN A C 1
ATOM 1877 O O . GLN A 1 239 ? -33.691 -10.615 18.334 1.00 96.75 239 GLN A O 1
ATOM 1882 N N . ARG A 1 240 ? -31.691 -9.729 17.848 1.00 96.62 240 ARG A N 1
ATOM 1883 C CA . ARG A 1 240 ? -31.784 -8.665 18.864 1.00 96.62 240 ARG A CA 1
ATOM 1884 C C . ARG A 1 240 ? -32.958 -7.723 18.600 1.00 96.62 240 ARG A C 1
ATOM 1886 O O . ARG A 1 240 ? -33.650 -7.351 19.544 1.00 96.62 240 ARG A O 1
ATOM 1893 N N . ALA A 1 241 ? -33.199 -7.358 17.341 1.00 96.94 241 ALA A N 1
ATOM 1894 C CA . ALA A 1 241 ? -34.340 -6.528 16.962 1.00 96.94 241 ALA A CA 1
ATOM 1895 C C . ALA A 1 241 ? -35.673 -7.234 17.261 1.00 96.94 241 ALA A C 1
ATOM 1897 O O . ALA A 1 241 ? -36.530 -6.651 17.922 1.00 96.94 241 ALA A O 1
ATOM 1898 N N . GLN A 1 242 ? -35.806 -8.511 16.890 1.00 97.06 242 GLN A N 1
ATOM 1899 C CA . GLN A 1 242 ? -36.995 -9.321 17.179 1.00 97.06 242 GLN A CA 1
ATOM 1900 C C . GLN A 1 242 ? -37.257 -9.435 18.684 1.00 97.06 242 GLN A C 1
ATOM 1902 O O . GLN A 1 242 ? -38.368 -9.175 19.135 1.00 97.06 242 GLN A O 1
ATOM 1907 N N . GLN A 1 243 ? -36.232 -9.714 19.496 1.00 96.62 243 GLN A N 1
ATOM 1908 C CA . GLN A 1 243 ? -36.379 -9.760 20.957 1.00 96.62 243 GLN A CA 1
ATOM 1909 C C . GLN A 1 243 ? -36.838 -8.415 21.539 1.00 96.62 243 GLN A C 1
ATOM 1911 O O . GLN A 1 243 ? -37.655 -8.370 22.463 1.00 96.62 243 GLN A O 1
ATOM 1916 N N . GLN A 1 244 ? -36.329 -7.299 21.008 1.00 95.69 244 GLN A N 1
ATOM 1917 C CA . GLN A 1 244 ? -36.775 -5.968 21.419 1.00 95.69 244 GLN A CA 1
ATOM 1918 C C . GLN A 1 244 ? -38.229 -5.703 21.016 1.00 95.69 244 GLN A C 1
ATOM 1920 O O . GLN A 1 244 ? -38.982 -5.138 21.812 1.00 95.69 244 GLN A O 1
ATOM 1925 N N . GLU A 1 245 ? -38.643 -6.121 19.822 1.00 96.69 245 GLU A N 1
ATOM 1926 C CA . GLU A 1 245 ? -40.025 -6.006 19.353 1.00 96.69 245 GLU A CA 1
ATOM 1927 C C . GLU A 1 245 ? -40.980 -6.866 20.177 1.00 96.69 245 GLU A C 1
ATOM 1929 O O . GLU A 1 245 ? -41.987 -6.353 20.661 1.00 96.69 245 GLU A O 1
ATOM 1934 N N . GLU A 1 246 ? -40.638 -8.124 20.446 1.00 97.25 246 GLU A N 1
ATOM 1935 C CA . GLU A 1 246 ? -41.415 -8.998 21.326 1.00 97.25 246 GLU A CA 1
ATOM 1936 C C . GLU A 1 246 ? -41.559 -8.396 22.724 1.00 97.25 246 GLU A C 1
ATOM 1938 O O . GLU A 1 246 ? -42.653 -8.370 23.293 1.00 97.25 246 GLU A O 1
ATOM 1943 N N . ARG A 1 247 ? -40.473 -7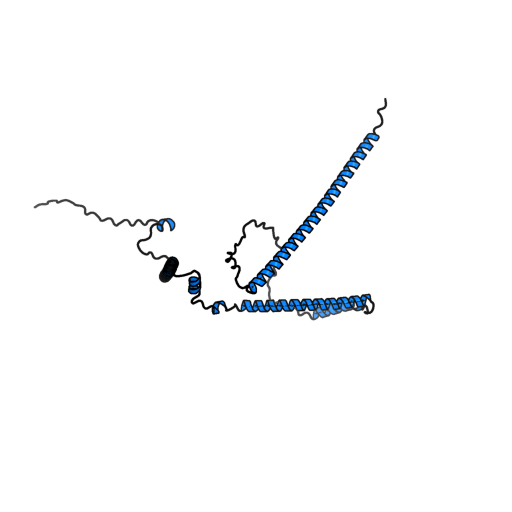.841 23.279 1.00 96.75 247 ARG A N 1
ATOM 1944 C CA . ARG A 1 247 ? -40.508 -7.147 24.571 1.00 96.75 247 ARG A CA 1
ATOM 1945 C C . ARG A 1 247 ? -41.436 -5.933 24.528 1.00 96.75 247 ARG A C 1
ATOM 1947 O O . ARG A 1 247 ? -42.221 -5.741 25.459 1.00 96.75 247 ARG A O 1
ATOM 1954 N N . ARG A 1 248 ? -41.391 -5.139 23.452 1.00 97.56 248 ARG A N 1
ATOM 1955 C CA . ARG A 1 248 ? -42.303 -4.002 23.231 1.00 97.56 248 ARG A CA 1
ATOM 1956 C C . ARG A 1 248 ? -43.756 -4.462 23.122 1.00 97.56 248 ARG A C 1
ATOM 1958 O O . ARG A 1 248 ? -44.622 -3.859 23.753 1.00 97.56 248 ARG A O 1
ATOM 1965 N N . MET A 1 249 ? -44.031 -5.538 22.386 1.00 96.44 249 MET A N 1
ATOM 1966 C CA . MET A 1 249 ? -45.375 -6.103 22.253 1.00 96.44 249 MET A CA 1
ATOM 1967 C C . MET A 1 249 ? -45.905 -6.612 23.595 1.00 96.44 249 MET A C 1
ATOM 1969 O O . MET A 1 249 ? -47.033 -6.286 23.961 1.00 96.44 249 MET A O 1
ATOM 1973 N N . ARG A 1 250 ? -45.086 -7.331 24.373 1.00 97.38 250 ARG A N 1
ATOM 1974 C CA . ARG A 1 250 ? -45.450 -7.789 25.725 1.00 97.38 250 ARG A CA 1
ATOM 1975 C C . ARG A 1 250 ? -45.781 -6.619 26.646 1.00 97.38 250 ARG A C 1
ATOM 1977 O O . ARG A 1 250 ? -46.828 -6.627 27.284 1.00 97.38 250 ARG A O 1
ATOM 1984 N N . LEU A 1 251 ? -44.942 -5.584 26.665 1.00 96.56 251 LEU A N 1
ATOM 1985 C CA . LEU A 1 251 ? -45.199 -4.370 27.446 1.00 96.56 251 LEU A CA 1
ATOM 1986 C C . LEU A 1 251 ? -46.501 -3.680 27.023 1.00 96.56 251 LEU A C 1
ATOM 1988 O O . LEU A 1 251 ? -47.288 -3.279 27.879 1.00 96.56 251 LEU A O 1
ATOM 1992 N N . LYS A 1 252 ? -46.763 -3.584 25.714 1.00 97.75 252 LYS A N 1
ATOM 1993 C CA . LYS A 1 252 ? -48.005 -3.011 25.179 1.00 97.75 252 LYS A CA 1
ATOM 1994 C C . LYS A 1 252 ? -49.233 -3.825 25.598 1.00 97.75 252 LYS A C 1
ATOM 1996 O O . LYS A 1 252 ? -50.232 -3.245 26.014 1.00 97.75 252 LYS A O 1
ATOM 2001 N N . MET A 1 253 ? -49.151 -5.152 25.536 1.00 97.00 253 MET A N 1
ATOM 2002 C CA . MET A 1 253 ? -50.213 -6.063 25.974 1.00 97.00 253 MET A CA 1
ATOM 2003 C C . MET A 1 253 ? -50.515 -5.903 27.466 1.00 97.00 253 MET A C 1
ATOM 2005 O O . MET A 1 253 ? -51.673 -5.740 27.846 1.00 97.00 253 MET A O 1
ATOM 2009 N N . GLU A 1 254 ? -49.486 -5.898 28.314 1.00 96.75 254 GLU A N 1
ATOM 2010 C CA . GLU A 1 254 ? -49.643 -5.706 29.760 1.00 96.75 254 GLU A CA 1
ATOM 2011 C C . GLU A 1 254 ? -50.215 -4.321 30.096 1.00 96.75 254 GLU A C 1
ATOM 2013 O O . GLU A 1 254 ? -51.094 -4.194 30.951 1.00 96.75 254 GLU A O 1
ATOM 2018 N N . PHE A 1 255 ? -49.799 -3.279 29.371 1.00 97.44 255 PHE A N 1
ATOM 2019 C CA . PHE A 1 255 ? -50.366 -1.941 29.516 1.00 97.44 255 PHE A CA 1
ATOM 2020 C C . PHE A 1 255 ? -51.868 -1.910 29.193 1.00 97.44 255 PHE A C 1
ATOM 2022 O O . PHE A 1 255 ? -52.652 -1.372 29.979 1.00 97.44 255 PHE A O 1
ATOM 2029 N N . LEU A 1 256 ? -52.284 -2.534 28.085 1.00 97.06 256 LEU A N 1
ATOM 2030 C CA . LEU A 1 256 ? -53.695 -2.622 27.694 1.00 97.06 256 LEU A CA 1
ATOM 2031 C C . LEU A 1 256 ? -54.522 -3.425 28.705 1.00 97.06 256 LEU A C 1
ATOM 2033 O O . LEU A 1 256 ? -55.601 -2.981 29.098 1.00 97.06 256 LEU A O 1
ATOM 2037 N N . LYS A 1 257 ? -54.006 -4.559 29.198 1.00 96.12 257 LYS A N 1
ATOM 2038 C CA . LYS A 1 257 ? -54.656 -5.328 30.275 1.00 96.12 257 LYS A CA 1
ATOM 2039 C C . LYS A 1 257 ? -54.852 -4.477 31.528 1.00 96.12 257 LYS A C 1
ATOM 2041 O O . LYS A 1 257 ? -55.933 -4.485 32.115 1.00 96.12 257 LYS A O 1
ATOM 2046 N N . ARG A 1 258 ? -53.832 -3.705 31.922 1.00 96.00 258 ARG A N 1
ATOM 2047 C CA . ARG A 1 258 ? -53.904 -2.814 33.086 1.00 96.00 258 ARG A CA 1
ATOM 2048 C C . ARG A 1 258 ? -54.930 -1.698 32.890 1.00 96.00 258 ARG A C 1
ATOM 2050 O O . ARG A 1 258 ? -55.635 -1.368 33.840 1.00 96.00 258 ARG A O 1
ATOM 2057 N N . GLN A 1 259 ? -55.041 -1.127 31.690 1.00 94.44 259 GLN A N 1
ATOM 2058 C CA . GLN A 1 259 ? -56.090 -0.149 31.377 1.00 94.44 259 GLN A CA 1
ATOM 2059 C C . GLN A 1 259 ? -57.489 -0.772 31.445 1.00 94.44 259 GLN A C 1
ATOM 2061 O O . GLN A 1 259 ? -58.370 -0.206 32.088 1.00 94.44 259 GLN A O 1
ATOM 2066 N N . ALA A 1 260 ? -57.681 -1.961 30.868 1.00 94.00 260 ALA A N 1
ATOM 2067 C CA . ALA A 1 260 ? -58.959 -2.666 30.917 1.00 94.00 260 ALA A CA 1
ATOM 2068 C C . ALA A 1 260 ? -59.379 -3.010 32.357 1.00 94.00 260 ALA A C 1
ATOM 2070 O O . ALA A 1 260 ? -60.537 -2.822 32.724 1.00 94.00 260 ALA A O 1
ATOM 2071 N N . ALA A 1 261 ? -58.442 -3.456 33.200 1.00 91.69 261 ALA A N 1
ATOM 2072 C CA . ALA A 1 261 ? -58.707 -3.722 34.613 1.00 91.69 261 ALA A CA 1
ATOM 2073 C C . ALA A 1 261 ? -59.112 -2.452 35.382 1.00 91.69 261 ALA A C 1
ATOM 2075 O O . ALA A 1 261 ? -60.039 -2.501 36.187 1.00 91.69 261 ALA A O 1
ATOM 2076 N N . LYS A 1 262 ? -58.469 -1.307 35.104 1.00 93.56 262 LYS A N 1
ATOM 2077 C CA . LYS A 1 262 ? -58.848 -0.011 35.693 1.00 93.56 262 LYS A CA 1
ATOM 2078 C C . LYS A 1 262 ? -60.264 0.411 35.301 1.00 93.56 262 LYS A C 1
ATOM 2080 O O . LYS A 1 262 ? -61.012 0.837 36.172 1.00 93.56 262 LYS A O 1
ATOM 2085 N N . LEU A 1 263 ? -60.634 0.273 34.024 1.00 90.62 263 LEU A N 1
ATOM 2086 C CA . LEU A 1 263 ? -61.989 0.589 33.557 1.00 90.62 263 LEU A CA 1
ATOM 2087 C C . LEU A 1 263 ? -63.033 -0.326 34.216 1.00 90.62 263 LEU A C 1
ATOM 2089 O O . LEU A 1 263 ? -64.018 0.166 34.752 1.00 90.62 263 LEU A O 1
ATOM 2093 N N . ARG A 1 264 ? -62.764 -1.638 34.297 1.00 87.44 264 ARG A N 1
ATOM 2094 C CA . ARG A 1 264 ? -63.642 -2.594 34.999 1.00 87.44 264 ARG A CA 1
ATOM 2095 C C . ARG A 1 264 ? -63.806 -2.279 36.490 1.00 87.44 264 ARG A C 1
ATOM 2097 O O . ARG A 1 264 ? -64.896 -2.447 37.025 1.00 87.44 264 ARG A O 1
ATOM 2104 N N . ALA A 1 265 ? -62.744 -1.832 37.161 1.00 86.44 265 ALA A N 1
ATOM 2105 C CA . ALA A 1 265 ? -62.813 -1.421 38.563 1.00 86.44 265 ALA A CA 1
ATOM 2106 C C . ALA A 1 265 ? -63.634 -0.132 38.754 1.00 86.44 265 ALA A C 1
ATOM 2108 O O . ALA A 1 265 ? -64.363 -0.027 39.736 1.00 86.44 265 ALA A O 1
ATOM 2109 N N . ALA A 1 266 ? -63.554 0.816 37.812 1.00 83.44 266 ALA A N 1
ATOM 2110 C CA . ALA A 1 266 ? -64.355 2.040 37.833 1.00 83.44 266 ALA A CA 1
ATOM 2111 C C . ALA A 1 266 ? -65.854 1.760 37.607 1.00 83.44 266 ALA A C 1
ATOM 2113 O O . ALA A 1 266 ? -66.691 2.327 38.309 1.00 83.44 266 ALA A O 1
ATOM 2114 N N . ASP A 1 267 ? -66.197 0.842 36.697 1.00 79.38 267 ASP A N 1
ATOM 2115 C CA . ASP A 1 267 ? -67.590 0.435 36.455 1.00 79.38 267 ASP A CA 1
ATOM 2116 C C . ASP A 1 267 ? -68.199 -0.314 37.653 1.00 79.38 267 ASP A C 1
ATOM 2118 O O . ASP A 1 267 ? -69.368 -0.113 37.980 1.00 79.38 267 ASP A O 1
ATOM 2122 N N . GLY A 1 268 ? -67.405 -1.128 38.361 1.00 71.56 268 GLY A N 1
ATOM 2123 C CA . GLY A 1 268 ? -67.836 -1.833 39.576 1.00 71.56 268 GLY A CA 1
ATOM 2124 C C . GLY A 1 268 ? -68.053 -0.938 40.805 1.00 71.56 268 GLY A C 1
ATOM 2125 O O . GLY A 1 268 ? -68.611 -1.398 41.798 1.00 71.56 268 GLY A O 1
ATOM 2126 N N . GLN A 1 269 ? -67.627 0.329 40.756 1.00 65.38 269 GLN A N 1
ATOM 2127 C CA . GLN A 1 269 ? -67.775 1.302 41.845 1.00 65.38 269 GLN A CA 1
ATOM 2128 C C . GLN A 1 269 ? -68.969 2.252 41.664 1.00 65.38 269 GLN A C 1
ATOM 2130 O O . GLN A 1 269 ? -69.223 3.077 42.541 1.00 65.38 269 GLN A O 1
ATOM 2135 N N . LYS A 1 270 ? -69.719 2.146 40.558 1.00 60.59 270 LYS A N 1
ATOM 2136 C CA . LYS A 1 270 ? -70.932 2.939 40.333 1.00 60.59 270 LYS A CA 1
ATOM 2137 C C . LYS A 1 270 ? -72.088 2.329 41.149 1.00 60.59 270 LYS A C 1
ATOM 2139 O O . LYS A 1 270 ? -72.521 1.225 40.814 1.00 60.59 270 LYS A O 1
ATOM 2144 N N . PRO A 1 271 ? -72.584 2.983 42.222 1.00 64.00 271 PRO A N 1
ATOM 2145 C CA . PRO A 1 271 ? -73.683 2.435 43.011 1.00 64.00 271 PRO A CA 1
ATOM 2146 C C . PRO A 1 271 ? -74.945 2.320 42.141 1.00 64.00 271 PRO A C 1
ATOM 2148 O O . PRO A 1 271 ? -75.142 3.157 41.250 1.00 64.00 271 PRO A O 1
ATOM 2151 N N . PRO A 1 272 ? -75.790 1.293 42.361 1.00 68.69 272 PRO A N 1
ATOM 2152 C CA . PRO A 1 272 ? -77.007 1.119 41.580 1.00 68.69 272 PRO A CA 1
ATOM 2153 C C . PRO A 1 272 ? -77.889 2.370 41.709 1.00 68.69 272 PRO A C 1
ATOM 2155 O O . PRO A 1 272 ? -77.961 2.941 42.803 1.00 68.69 272 PRO A O 1
ATOM 2158 N N . PRO A 1 273 ? -78.548 2.818 40.621 1.00 65.88 273 PRO A N 1
ATOM 2159 C CA . PRO A 1 273 ? -79.502 3.913 40.714 1.00 65.88 273 PRO A CA 1
ATOM 2160 C C . PRO A 1 273 ? -80.606 3.499 41.692 1.00 65.88 273 PRO A C 1
ATOM 2162 O O . PRO A 1 273 ? -81.260 2.474 41.489 1.00 65.88 273 PRO A O 1
ATOM 2165 N N . GLN A 1 274 ? -80.746 4.248 42.789 1.00 66.50 274 GLN A N 1
ATOM 2166 C CA . GLN A 1 274 ? -81.821 4.018 43.751 1.00 66.50 274 GLN A CA 1
ATOM 2167 C C . GLN A 1 274 ? -83.167 4.371 43.092 1.00 66.50 274 GLN A C 1
ATOM 2169 O O . GLN A 1 274 ? -83.213 5.368 42.364 1.00 66.50 274 GLN A O 1
ATOM 2174 N N . PRO A 1 275 ? -84.205 3.538 43.288 1.00 65.81 275 PRO A N 1
ATOM 2175 C CA . PRO A 1 275 ? -85.530 3.733 42.702 1.00 65.81 275 PRO A CA 1
ATOM 2176 C C . PRO A 1 275 ? -86.282 4.924 43.303 1.00 65.81 275 PRO A C 1
ATOM 2178 O O . PRO A 1 275 ? -86.060 5.230 44.498 1.00 65.81 275 PRO A O 1
#

Sequence (275 aa):
MEGTEEQEKPVPRKSKPLVREAESLGWLAQSAVQPKKRREIDGVSVNSIVDLKAQLYRTQEQARLRADGMIGPEDLQARRKAGLDVTLLSRKNAGVEERSRRDEAELQRSSDRVAECYAALERKAKLYEQLVRGEAPDNEDTYNVDFLQKHTLEQEAELLRPQPSSFLGGAEEEPEAADLERAEGTGDGAMELPGGPAPEPDAPEDEDSARRRQRKQVISELARETDEARGRAEELKRQRAQQQEERRMRLKMEFLKRQAAKLRAADGQKPPPQP

pLDDT: mean 73.52, std 19.08, range [31.08, 97.75]

Foldseek 3Di:
DDDDDDDDDDDDDDDDPPPPPPDPPDPVVVVVDPDPDDDDDPPDDPVNVVVVVVVVVVVVVVVVCVVVVNDDPVNVVVVVCVPPPCVVVVPDDPVVVVVVVVVVVVVVVVVVVVVVVVVVVVVVVVVVVCVVVVVDPPPVVVVDDPPVVVVVVVVVVVVPDPDPPDDDDDDDDDDDDDDPDDDPDDDDPPPPDPDDPDPDPDDPDDVVNVVVVVVVVVVVVVVVVVVVVVVVVVVVVVVVVVVVVVVVVVVVVVVVVVVVVVVVVVVVPDDPPDD

Secondary structure (DSSP, 8-state):
---------PPP--PPP--------HHHHHTTS--SSPPPPTT--HHHHHHHHHHHHHHHHHHHHHHTT---HHHHHHHHHTT--HHHHH---HHHHHHHHHHHHHHHHHHHHHHHHHHHHHHHHHHHHHHHHT-S---HHHHS--HHHHHHHHHHHHHTS-------------------------S--------PPPPPTTS---HHHHHHHHHHHHHHHHHHHHHHHHHHHHHHHHHHHHHHHHHHHHHHHHHHHHHHHHHHHHHTTSPPPP-

InterPro domains:
  IPR025066 Coiled-coil domain-containing protein 174-like [PTHR15885] (36-157)
  IPR059951 At4g18257, C-terminal domain [PF28424] (218-269)

Organism: NCBI:txid582737

Mean predicted aligned error: 24.05 Å

Solvent-accessible surface area (backbone atoms only — not comparable to full-atom values): 17612 Å² total; per-residue (Å²): 139,76,91,78,90,81,81,90,76,88,78,82,76,80,74,74,80,79,77,74,79,69,73,80,68,51,73,76,64,60,61,76,58,77,71,94,59,92,74,87,54,88,96,58,52,72,65,58,52,51,52,50,49,52,52,51,50,52,52,49,52,52,51,50,37,40,75,70,66,76,45,57,79,64,56,55,51,51,62,68,48,62,86,60,65,63,67,69,76,63,59,71,57,66,70,57,54,55,46,52,56,49,51,54,52,50,54,53,51,50,55,52,50,51,52,51,51,51,55,52,48,53,54,50,52,52,50,52,53,33,50,76,69,63,76,46,82,82,62,60,76,78,76,52,83,55,68,73,59,52,58,54,52,55,56,52,54,59,72,69,51,78,77,81,79,92,75,84,90,80,87,88,80,83,83,76,90,74,84,84,74,84,77,84,78,81,82,85,83,81,78,78,69,82,78,68,79,78,78,64,96,80,64,84,80,50,70,69,57,53,54,49,50,53,52,50,50,54,51,52,51,52,52,51,52,53,52,53,52,50,51,55,52,50,51,55,51,52,52,55,50,51,55,52,50,52,51,50,51,52,51,52,52,53,50,50,51,52,52,53,51,50,52,54,54,56,62,73,66,59,76,77,86,78,132